Protein AF-A0A0U2X6D6-F1 (afdb_monomer)

Radius of gyration: 80.18 Å; Cα contacts (8 Å, |Δi|>4): 20; chains: 1; bounding box: 149×61×201 Å

Mean predicted aligned error: 19.74 Å

Foldseek 3Di:
DYDDDDDDDDDDDDDDDDDDDDDDDDDDDDDPQCALVNLVPDDDDDDDPDDDDDPVVVVVVSVVVSVVRNVVVVVVVVVVPPDVVVVVVVVVVVVVVVVVVVVVVVVVVVVVVVVVVVVVVVVVVVVVVVVVVVVVVVVVVVVVVVVVVVVVVVVVVVVVVVVVVVVVVVVVVVVVVVVVVVVVVVVVVVVVVVVVVVVVVVVVVVVVVVVVVVVVVVPDDDDDDDDDDDDDDDDDDDDDDDPDDDDDDD

Secondary structure (DSSP, 8-state):
-------------------S------S-S------HHHHHT--PPPPSSSPPPPHHHHHHHHHHHHHHHHHHHHHHHHHHTS-HHHHHHHHHHHHHHHHHHHHHHHHHHHHHHHHHHHHHHHHHHHHHHHHHHHHHHHHHHHHHHHHHHHHHHHHHHHHHHHHHHHHHHHHHHHHHHHHHHHHHHHHHHHHHHHHHHHHHHHHHHHHHHHHHHHHHHHSPPPP--S------------PPPP--------

pLDDT: mean 80.19, std 20.89, range [33.69, 98.75]

Sequence (250 aa):
MGDACCDEEPDPLTASADPTDRHPSGPGTDRPLLTPDDVHHKRFPTVRLREGYEFAGVDTFMHQVEYTVDRLYKEINVLRSRPPAQVAAAARQTTDDAFEASRIIALADRDANDTVAAARTQASQIVNTAHAQADDLVREAQGRAEQIEHEIAQRTLAAEQVVRDKRAEAEAHDRVRINMERQLAELRSLVTEYRNRLQENLDGRWHDIEHKANQYHTSTPTPIDGPHQPAWQPNERTANQPTDNQRWSA

Solvent-accessible surface area (backbone atoms only — not comparable to full-atom values): 15501 Å² total; per-residue (Å²): 132,85,79,81,87,79,89,81,86,83,86,81,88,82,89,82,88,81,94,86,81,88,81,85,81,87,89,90,67,88,69,75,70,77,46,38,67,61,54,71,70,62,81,81,87,84,64,92,90,52,96,67,83,58,66,73,59,52,53,56,50,46,54,55,50,27,55,52,38,45,53,51,51,53,51,52,50,55,61,69,68,53,56,67,68,62,57,52,50,52,54,51,48,54,53,51,53,51,51,52,49,52,52,51,49,56,50,50,54,50,52,54,50,51,51,51,51,51,52,52,51,53,51,50,50,52,52,50,51,50,49,52,52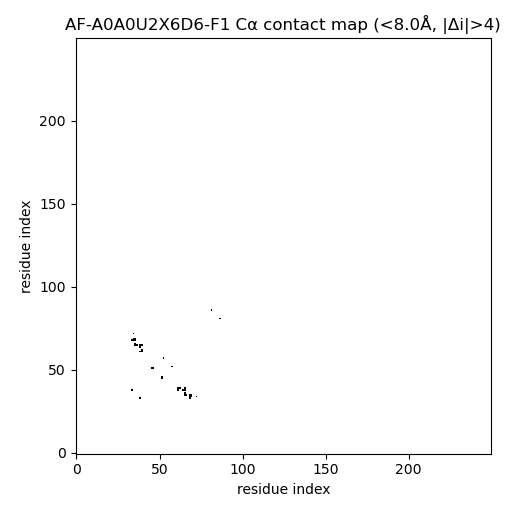,50,54,50,50,51,52,52,52,50,54,50,48,54,48,50,52,50,50,50,52,50,52,50,54,52,50,52,48,53,52,50,52,54,51,53,52,50,54,51,51,49,54,52,50,53,52,52,53,49,51,52,51,50,53,52,48,50,55,51,49,52,50,51,52,50,49,53,50,49,53,50,54,48,50,54,49,52,50,51,50,50,51,56,72,70,47,76,83,76,90,72,89,80,93,79,81,83,82,86,77,85,85,83,84,77,89,80,76,85,81,83,88,83,89,85,86,131

Structure (mmCIF, N/CA/C/O backbone):
data_AF-A0A0U2X6D6-F1
#
_entry.id   AF-A0A0U2X6D6-F1
#
loop_
_atom_site.group_PDB
_atom_site.id
_atom_site.type_symbol
_atom_site.label_atom_id
_atom_site.label_alt_id
_atom_site.label_comp_id
_atom_site.label_asym_id
_atom_site.label_entity_id
_atom_site.label_seq_id
_atom_site.pdbx_PDB_ins_code
_atom_site.Cartn_x
_atom_site.Cartn_y
_atom_site.Cartn_z
_atom_site.occupancy
_atom_site.B_iso_or_equiv
_atom_site.auth_seq_id
_atom_site.auth_comp_id
_atom_site.auth_asym_id
_atom_site.auth_atom_id
_atom_site.pdbx_PDB_model_num
ATOM 1 N N . MET A 1 1 ? -82.308 20.430 64.446 1.00 41.47 1 MET A N 1
ATOM 2 C CA . MET A 1 1 ? -82.016 21.165 65.693 1.00 41.47 1 MET A CA 1
ATOM 3 C C . MET A 1 1 ? -82.720 20.400 66.790 1.00 41.47 1 MET A C 1
ATOM 5 O O . MET A 1 1 ? -83.904 20.162 66.621 1.00 41.47 1 MET A O 1
ATOM 9 N N . GLY A 1 2 ? -81.978 19.719 67.659 1.00 46.28 2 GLY A N 1
ATOM 10 C CA . GLY A 1 2 ? -81.698 20.244 69.000 1.00 46.28 2 GLY A CA 1
ATOM 11 C C . GLY A 1 2 ? -82.892 19.871 69.893 1.00 46.28 2 GLY A C 1
ATOM 12 O O . GLY A 1 2 ? -84.026 20.074 69.500 1.00 46.28 2 GLY A O 1
ATOM 13 N N . ASP A 1 3 ? -82.744 19.305 71.070 1.00 42.31 3 ASP A N 1
ATOM 14 C CA . ASP A 1 3 ? -81.645 19.492 71.989 1.00 42.31 3 ASP A CA 1
ATOM 15 C C . ASP A 1 3 ? -81.915 18.632 73.231 1.00 42.31 3 ASP A C 1
ATOM 17 O O . ASP A 1 3 ? -83.038 18.172 73.441 1.00 42.31 3 ASP A O 1
ATOM 21 N N . ALA A 1 4 ? -80.886 18.561 74.064 1.00 47.38 4 ALA A N 1
ATOM 22 C CA . ALA A 1 4 ? -80.969 18.459 75.514 1.00 47.38 4 ALA A CA 1
ATOM 23 C C . ALA A 1 4 ? -81.399 17.123 76.148 1.00 47.38 4 ALA A C 1
ATOM 25 O O . ALA A 1 4 ? -82.568 16.780 76.313 1.00 47.38 4 ALA A O 1
ATOM 26 N N . CYS A 1 5 ? -80.355 16.446 76.624 1.00 45.56 5 CYS A N 1
ATOM 27 C CA . CYS A 1 5 ? -80.300 15.668 77.855 1.00 45.56 5 CYS A CA 1
ATOM 28 C C . CYS A 1 5 ? -80.979 16.375 79.042 1.00 45.56 5 CYS A C 1
ATOM 30 O O . CYS A 1 5 ? -80.869 17.596 79.147 1.00 45.56 5 CYS A O 1
ATOM 32 N N . CYS A 1 6 ? -81.564 15.601 79.962 1.00 47.41 6 CYS A N 1
ATOM 33 C CA . CYS A 1 6 ? -81.096 15.456 81.351 1.00 47.41 6 CYS A CA 1
ATOM 34 C C . CYS A 1 6 ? -82.123 14.711 82.229 1.00 47.41 6 CYS A C 1
ATOM 36 O O . CYS A 1 6 ? -83.318 14.970 82.130 1.00 47.41 6 CYS A O 1
ATOM 38 N N . ASP A 1 7 ? -81.581 13.840 83.088 1.00 41.94 7 ASP A N 1
ATOM 39 C CA . ASP A 1 7 ? -81.972 13.612 84.488 1.00 41.94 7 ASP A CA 1
ATOM 40 C C . ASP A 1 7 ? -83.323 12.934 84.814 1.00 41.94 7 ASP A C 1
ATOM 42 O O . ASP A 1 7 ? -84.402 13.463 84.575 1.00 41.94 7 ASP A O 1
ATOM 46 N N . GLU A 1 8 ? -83.298 11.738 85.416 1.00 40.19 8 GLU A N 1
ATOM 47 C CA . GLU A 1 8 ? -83.068 11.556 86.866 1.00 40.19 8 GLU A CA 1
ATOM 48 C C . GLU A 1 8 ? -83.443 10.109 87.290 1.00 40.19 8 GLU A C 1
ATOM 50 O O . GLU A 1 8 ? -84.475 9.558 86.901 1.00 40.19 8 GLU A O 1
ATOM 55 N N . GLU A 1 9 ? -82.564 9.502 88.087 1.00 50.88 9 GLU A N 1
ATOM 56 C CA . GLU A 1 9 ? -82.673 8.240 88.845 1.00 50.88 9 GLU A CA 1
ATOM 57 C C . GLU A 1 9 ? -83.961 8.139 89.709 1.00 50.88 9 GLU A C 1
ATOM 59 O O . GLU A 1 9 ? -84.524 9.178 90.067 1.00 50.88 9 GLU A O 1
ATOM 64 N N . PRO A 1 10 ? -84.435 6.932 90.116 1.00 48.59 10 PRO A N 1
ATOM 65 C CA . PRO A 1 10 ? -83.708 6.173 91.147 1.00 48.59 10 PRO A CA 1
ATOM 66 C C . PRO A 1 10 ? -83.791 4.626 91.093 1.00 48.59 10 PRO A C 1
ATOM 68 O O . PRO A 1 10 ? -84.800 4.019 90.731 1.00 48.59 10 PRO A O 1
ATOM 71 N N . ASP A 1 11 ? -82.710 4.003 91.565 1.00 42.97 11 ASP A N 1
ATOM 72 C CA . ASP A 1 11 ? -82.632 2.653 92.157 1.00 42.97 11 ASP A CA 1
ATOM 73 C C . ASP A 1 11 ? -83.331 2.607 93.552 1.00 42.97 11 ASP A C 1
ATOM 75 O O . ASP A 1 11 ? -83.701 3.670 94.057 1.00 42.97 11 ASP A O 1
ATOM 79 N N . PRO A 1 12 ? -83.448 1.474 94.299 1.00 58.22 12 PRO A N 1
ATOM 80 C CA . PRO A 1 12 ? -83.101 0.077 93.999 1.00 58.22 12 PRO A CA 1
ATOM 81 C C . PRO A 1 12 ? -84.163 -0.977 94.444 1.00 58.22 12 PRO A C 1
ATOM 83 O O . PRO A 1 12 ? -85.044 -0.739 95.263 1.00 58.22 12 PRO A O 1
ATOM 86 N N . LEU A 1 13 ? -83.963 -2.211 93.965 1.00 46.84 13 LEU A N 1
ATOM 87 C CA . LEU A 1 13 ? -84.121 -3.501 94.671 1.00 46.84 13 LEU A CA 1
ATOM 88 C C . LEU A 1 13 ? -85.384 -3.766 95.525 1.00 46.84 13 LEU A C 1
ATOM 90 O O . LEU A 1 13 ? -85.496 -3.328 96.663 1.00 46.84 13 LEU A O 1
ATOM 94 N N . THR A 1 14 ? -86.169 -4.765 95.113 1.00 40.19 14 THR A N 1
ATOM 95 C CA . THR A 1 14 ? -86.440 -5.923 95.989 1.00 40.19 14 THR A CA 1
ATOM 96 C C . THR A 1 14 ? -86.539 -7.203 95.168 1.00 40.19 14 THR A C 1
ATOM 98 O O . THR A 1 14 ? -87.276 -7.312 94.193 1.00 40.19 14 THR A O 1
ATOM 101 N N . ALA A 1 15 ? -85.725 -8.165 95.585 1.00 47.06 15 ALA A N 1
ATOM 102 C CA . ALA A 1 15 ? -85.661 -9.515 95.077 1.00 47.06 15 ALA A CA 1
ATOM 103 C C . ALA A 1 15 ? -86.926 -10.308 95.429 1.00 47.06 15 ALA A C 1
ATOM 105 O O . ALA A 1 15 ? -87.409 -10.254 96.558 1.00 47.06 15 ALA A O 1
ATOM 106 N N . SER A 1 16 ? -87.370 -11.149 94.501 1.00 36.28 16 SER A N 1
ATOM 107 C CA . SER A 1 16 ? -87.933 -12.446 94.856 1.00 36.28 16 SER A CA 1
ATOM 108 C C . SER A 1 16 ? -87.502 -13.456 93.801 1.00 36.28 16 SER A C 1
ATOM 110 O O . SER A 1 16 ? -87.719 -13.264 92.607 1.00 36.28 16 SER A O 1
ATOM 112 N N . ALA A 1 17 ? -86.778 -14.468 94.265 1.00 43.34 17 ALA A N 1
ATOM 113 C CA . ALA A 1 17 ? -86.259 -15.570 93.483 1.00 43.34 17 ALA A CA 1
ATOM 114 C C . ALA A 1 17 ? -87.294 -16.698 93.440 1.00 43.34 17 ALA A C 1
ATOM 116 O O . ALA A 1 17 ? -87.828 -17.066 94.483 1.00 43.34 17 ALA A O 1
ATOM 117 N N . ASP A 1 18 ? -87.486 -17.290 92.261 1.00 33.69 18 ASP A N 1
ATOM 118 C CA . ASP A 1 18 ? -87.997 -18.655 92.107 1.00 33.69 18 ASP A CA 1
ATOM 119 C C . ASP A 1 18 ? -87.083 -19.404 91.106 1.00 33.69 18 ASP A C 1
ATOM 121 O O . ASP A 1 18 ? -86.676 -18.802 90.103 1.00 33.69 18 ASP A O 1
ATOM 125 N N . PRO A 1 19 ? -86.644 -20.653 91.374 1.00 54.22 19 PRO A N 1
ATOM 126 C CA . PRO A 1 19 ? -85.425 -21.204 90.799 1.00 54.22 19 PRO A CA 1
ATOM 127 C C . PRO A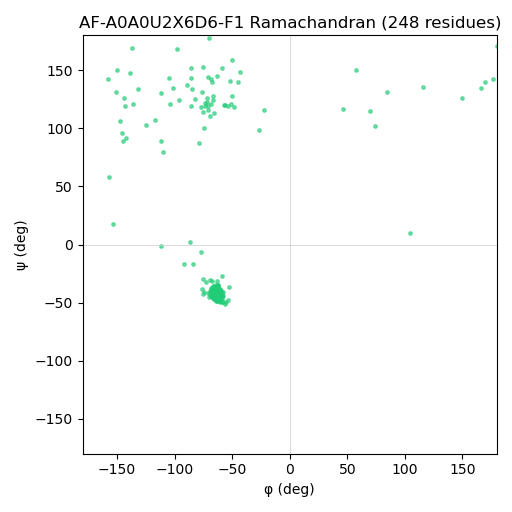 1 19 ? -85.711 -22.344 89.816 1.00 54.22 19 PRO A C 1
ATOM 129 O O . PRO A 1 19 ? -85.685 -23.501 90.214 1.00 54.22 19 PRO A O 1
ATOM 132 N N . THR A 1 20 ? -85.910 -22.063 88.522 1.00 51.09 20 THR A N 1
ATOM 133 C CA . THR A 1 20 ? -85.737 -23.130 87.505 1.00 51.09 20 THR A CA 1
ATOM 134 C C . THR A 1 20 ? -85.364 -22.697 86.082 1.00 51.09 20 THR A C 1
ATOM 136 O O . THR A 1 20 ? -85.457 -23.513 85.176 1.00 51.09 20 THR A O 1
ATOM 139 N N . ASP A 1 21 ? -84.863 -21.480 85.857 1.00 37.41 21 ASP A N 1
ATOM 140 C CA . ASP A 1 21 ? -84.346 -21.091 84.535 1.00 37.41 21 ASP A CA 1
ATOM 141 C C . ASP A 1 21 ? -83.176 -20.097 84.659 1.00 37.41 21 ASP A C 1
ATOM 143 O O . ASP A 1 21 ? -83.347 -18.920 84.969 1.00 37.41 21 ASP A O 1
ATOM 147 N N . ARG A 1 22 ? -81.949 -20.567 84.408 1.00 41.12 22 ARG A N 1
ATOM 148 C CA . ARG A 1 22 ? -80.814 -19.727 83.979 1.00 41.12 22 ARG A CA 1
ATOM 149 C C . ARG A 1 22 ? -80.463 -20.242 82.585 1.00 41.12 22 ARG A C 1
ATOM 151 O O . ARG A 1 22 ? -79.997 -21.365 82.460 1.00 41.12 22 ARG A O 1
ATOM 158 N N . HIS A 1 23 ? -80.760 -19.535 81.501 1.00 40.19 23 HIS A N 1
ATOM 159 C CA . HIS A 1 23 ? -80.297 -18.180 81.216 1.00 40.19 23 HIS A CA 1
ATOM 160 C C . HIS A 1 23 ? -81.286 -17.382 80.339 1.00 40.19 23 HIS A C 1
ATOM 162 O O . HIS A 1 23 ? -81.608 -17.835 79.241 1.00 40.19 23 HIS A O 1
ATOM 168 N N . PRO A 1 24 ? -81.636 -16.137 80.709 1.00 46.78 24 PRO A N 1
ATOM 169 C CA . PRO A 1 24 ? -81.764 -15.033 79.758 1.00 46.78 24 PRO A CA 1
ATOM 170 C C . PRO A 1 24 ? -80.367 -14.390 79.571 1.00 46.78 24 PRO A C 1
ATOM 172 O O . PRO A 1 24 ? -79.532 -14.438 80.475 1.00 46.78 24 PRO A O 1
ATOM 175 N N . SER A 1 25 ? -79.994 -13.775 78.446 1.00 37.41 25 SER A N 1
ATOM 176 C CA . SER A 1 25 ? -80.368 -12.386 78.123 1.00 37.41 25 SER A CA 1
ATOM 177 C C . SER A 1 25 ? -79.721 -11.927 76.797 1.00 37.41 25 SER A C 1
ATOM 179 O O . SER A 1 25 ? -78.566 -12.257 76.559 1.00 37.41 25 SER A O 1
ATOM 181 N N . GLY A 1 26 ? -80.464 -11.132 76.009 1.00 38.28 26 GLY A N 1
ATOM 182 C CA . GLY A 1 26 ? -80.097 -9.824 75.412 1.00 38.28 26 GLY A CA 1
ATOM 183 C C . GLY A 1 26 ? -78.869 -9.624 74.484 1.00 38.28 26 GLY A C 1
ATOM 184 O O . GLY A 1 26 ? -77.853 -10.291 74.631 1.00 38.28 26 GLY A O 1
ATOM 185 N N . PRO A 1 27 ? -78.925 -8.660 73.534 1.00 45.72 27 PRO A N 1
ATOM 186 C CA . PRO A 1 27 ? -77.867 -8.405 72.552 1.00 45.72 27 PRO A CA 1
ATOM 187 C C . PRO A 1 27 ? -76.771 -7.455 73.080 1.00 45.72 27 PRO A C 1
ATOM 189 O O . PRO A 1 27 ? -77.076 -6.458 73.726 1.00 45.72 27 PRO A O 1
ATOM 192 N N . GLY A 1 28 ? -75.506 -7.698 72.707 1.00 48.12 28 GLY A N 1
ATOM 193 C CA . GLY A 1 28 ? -74.506 -6.625 72.555 1.00 48.12 28 GLY A CA 1
ATOM 194 C C . GLY A 1 28 ? -73.415 -6.428 73.617 1.00 48.12 28 GLY A C 1
ATOM 195 O O . GLY A 1 28 ? -72.695 -5.441 73.519 1.00 48.12 28 GLY A O 1
ATOM 196 N N . THR A 1 29 ? -73.221 -7.324 74.582 1.00 42.81 29 THR A N 1
ATOM 197 C CA . THR A 1 29 ? -72.066 -7.286 75.504 1.00 42.81 29 THR A CA 1
ATOM 198 C C . THR A 1 29 ? -71.046 -8.352 75.138 1.00 42.81 29 THR A C 1
ATOM 200 O O . THR A 1 29 ? -71.441 -9.430 74.692 1.00 42.81 29 THR A O 1
ATOM 203 N N . ASP A 1 30 ? -69.755 -8.025 75.296 1.00 48.81 30 ASP A N 1
ATOM 204 C CA . ASP A 1 30 ? -68.598 -8.922 75.186 1.00 48.81 30 ASP A CA 1
ATOM 205 C C . ASP A 1 30 ? -68.997 -10.353 75.518 1.00 48.81 30 ASP A C 1
ATOM 207 O O . ASP A 1 30 ? -69.136 -10.720 76.688 1.00 48.81 30 ASP A O 1
ATOM 211 N N . ARG A 1 31 ? -69.245 -11.156 74.476 1.00 52.19 31 ARG A N 1
ATOM 212 C CA . ARG A 1 31 ? -69.493 -12.576 74.671 1.00 52.19 31 ARG A CA 1
ATOM 213 C C . ARG A 1 31 ? -68.256 -13.076 75.399 1.00 52.19 31 ARG A C 1
ATOM 215 O O . ARG A 1 31 ? -67.171 -12.947 74.823 1.00 52.19 31 ARG A O 1
ATOM 222 N N . PRO A 1 32 ? -68.386 -13.630 76.619 1.00 60.97 32 PRO A N 1
ATOM 223 C CA . PRO A 1 32 ? -67.314 -14.428 77.171 1.00 60.97 32 PRO A CA 1
ATOM 224 C C . PRO A 1 32 ? -66.954 -15.392 76.050 1.00 60.97 32 PRO A C 1
ATOM 226 O O . PRO A 1 32 ? -67.832 -16.086 75.523 1.00 60.97 32 PRO A O 1
ATOM 229 N N . LEU A 1 33 ? -65.707 -15.306 75.575 1.00 64.56 33 LEU A N 1
ATOM 230 C CA . LEU A 1 33 ? -65.166 -16.281 74.641 1.00 64.56 33 LEU A CA 1
ATOM 231 C C . LEU A 1 33 ? -65.578 -17.659 75.206 1.00 64.56 33 LEU A C 1
ATOM 233 O O . LEU A 1 33 ? -65.672 -17.826 76.425 1.00 64.56 33 LEU A O 1
ATOM 237 N N . LEU A 1 34 ? -65.984 -18.594 74.350 1.00 74.50 34 LEU A N 1
ATOM 238 C CA . LEU A 1 34 ? -66.384 -19.919 74.828 1.00 74.50 34 LEU A CA 1
ATOM 239 C C . LEU A 1 34 ? -65.242 -20.464 75.678 1.00 74.50 34 LEU A C 1
ATOM 241 O O . LEU A 1 34 ? -64.142 -20.589 75.151 1.00 74.50 34 LEU A O 1
ATOM 245 N N . THR A 1 35 ? -65.454 -20.746 76.961 1.00 78.69 35 THR A N 1
ATOM 246 C CA . THR A 1 35 ? -64.409 -21.424 77.726 1.00 78.69 35 THR A CA 1
ATOM 247 C C . THR A 1 35 ? -64.384 -22.898 77.317 1.00 78.69 35 THR A C 1
ATOM 249 O O . THR A 1 35 ? -65.407 -23.428 76.873 1.00 78.69 35 THR A O 1
ATOM 252 N N . PRO A 1 36 ? -63.239 -23.592 77.431 1.00 82.06 36 PRO A N 1
ATOM 253 C CA . PRO A 1 36 ? -63.188 -25.033 77.170 1.00 82.06 36 PRO A CA 1
ATOM 254 C C . PRO A 1 36 ? -64.243 -25.804 77.981 1.00 82.06 36 PRO A C 1
ATOM 256 O O . PRO A 1 36 ? -64.900 -26.703 77.461 1.00 82.06 36 PRO A O 1
ATOM 259 N N . ASP A 1 37 ? -64.488 -25.358 79.217 1.00 79.56 37 ASP A N 1
ATOM 260 C CA . ASP A 1 37 ? -65.485 -25.925 80.126 1.00 79.56 37 ASP A CA 1
ATOM 261 C C . ASP A 1 37 ? -66.934 -25.733 79.629 1.00 79.56 37 ASP A C 1
ATOM 263 O O . ASP A 1 37 ? -67.762 -26.639 79.749 1.00 79.56 37 ASP A O 1
ATOM 267 N N . ASP A 1 38 ? -67.234 -24.602 78.975 1.00 82.12 38 ASP A N 1
ATOM 268 C CA . ASP A 1 38 ? -68.549 -24.337 78.368 1.00 82.12 38 ASP A CA 1
ATOM 269 C C . ASP A 1 38 ? -68.845 -25.257 77.173 1.00 82.12 38 ASP A C 1
ATOM 271 O O . ASP A 1 38 ? -70.008 -25.571 76.897 1.00 82.12 38 ASP A O 1
ATOM 275 N N . VAL A 1 39 ? -67.804 -25.668 76.440 1.00 81.88 39 VAL A N 1
ATOM 276 C CA . VAL A 1 39 ? -67.917 -26.612 75.316 1.00 81.88 39 VAL A CA 1
ATOM 277 C C . VAL A 1 39 ? -68.120 -28.030 75.847 1.00 81.88 39 VAL A C 1
ATOM 279 O O . VAL A 1 39 ? -69.000 -28.736 75.358 1.00 81.88 39 VAL A O 1
ATOM 282 N N . HIS A 1 40 ? -67.383 -28.408 76.894 1.00 77.94 40 HIS A N 1
ATOM 283 C CA . HIS A 1 40 ? -67.460 -29.727 77.522 1.00 77.94 40 HIS A CA 1
ATOM 284 C C . HIS A 1 40 ? -68.838 -30.016 78.153 1.00 77.94 40 HIS A C 1
ATOM 286 O O . HIS A 1 40 ? -69.374 -31.117 78.034 1.00 77.94 40 HIS A O 1
ATOM 292 N N . HIS A 1 41 ? -69.470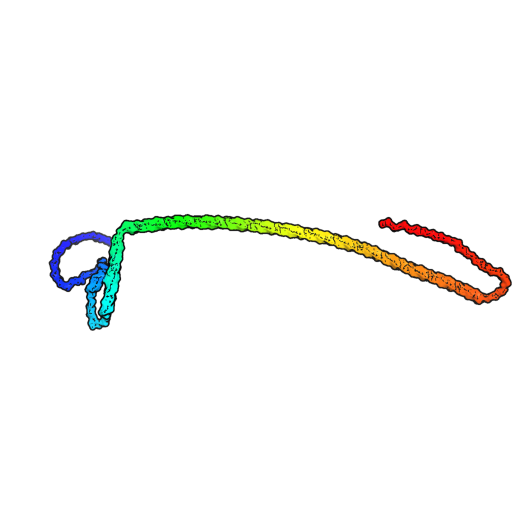 -29.025 78.790 1.00 82.31 41 HIS A N 1
ATOM 293 C CA . HIS A 1 41 ? -70.774 -29.203 79.446 1.00 82.31 41 HIS A CA 1
ATOM 294 C C . HIS A 1 41 ? -71.988 -29.006 78.522 1.00 82.31 41 HIS A C 1
ATOM 296 O O . HIS A 1 41 ? -73.140 -29.090 78.970 1.00 82.31 41 HIS A O 1
ATOM 302 N N . LYS A 1 42 ? -71.776 -28.747 77.227 1.00 81.69 42 LYS A N 1
ATOM 303 C CA . LYS A 1 42 ? -72.864 -28.432 76.299 1.00 81.69 42 LYS A CA 1
ATOM 304 C C . LYS A 1 42 ? -73.685 -29.674 75.944 1.00 81.69 42 LYS A C 1
ATOM 306 O O . LYS A 1 42 ? -73.177 -30.633 75.377 1.00 81.69 42 LYS A O 1
ATOM 311 N N . ARG A 1 43 ? -74.996 -29.631 76.209 1.00 77.81 43 ARG A N 1
ATOM 312 C CA . ARG A 1 43 ? -75.954 -30.682 75.819 1.00 77.81 43 ARG A CA 1
ATOM 313 C C . ARG A 1 43 ? -76.911 -30.182 74.745 1.00 77.81 43 ARG A C 1
ATOM 315 O O . ARG A 1 43 ? -77.521 -29.125 74.907 1.00 77.81 43 ARG A O 1
ATOM 322 N N . PHE A 1 44 ? -77.072 -30.956 73.675 1.00 80.88 44 PHE A N 1
ATOM 323 C CA . PHE A 1 44 ? -77.999 -30.638 72.589 1.00 80.88 44 PHE A CA 1
ATOM 324 C C . PHE A 1 44 ? -79.300 -31.455 72.712 1.00 80.88 44 PHE A C 1
ATOM 326 O O . PHE A 1 44 ? -79.241 -32.658 72.970 1.00 80.88 44 PHE A O 1
ATOM 333 N N . PRO A 1 45 ? -80.483 -30.837 72.539 1.00 76.31 45 PRO A N 1
ATOM 334 C CA . PRO A 1 45 ? -81.758 -31.551 72.554 1.00 76.31 45 PRO A CA 1
ATOM 335 C C . PRO A 1 45 ? -81.931 -32.418 71.295 1.00 76.31 45 PRO A C 1
ATOM 337 O O . PRO A 1 45 ? -81.541 -32.018 70.198 1.00 76.31 45 PRO A O 1
ATOM 340 N N . THR A 1 46 ? -82.548 -33.596 71.432 1.00 74.81 46 THR A N 1
ATOM 341 C CA . THR A 1 46 ? -82.775 -34.520 70.308 1.00 74.81 46 THR A CA 1
ATOM 342 C C . THR A 1 46 ? -84.053 -34.163 69.542 1.00 74.81 46 THR A C 1
ATOM 344 O O . THR A 1 46 ? -85.103 -33.901 70.131 1.00 74.81 46 THR A O 1
ATOM 347 N N . VAL A 1 47 ? -83.988 -34.135 68.207 1.00 73.19 47 VAL A N 1
ATOM 348 C CA . VAL A 1 47 ? -85.135 -33.775 67.355 1.00 73.19 47 VAL A CA 1
ATOM 349 C C . VAL A 1 47 ? -85.837 -35.050 66.883 1.00 73.19 47 VAL A C 1
ATOM 351 O O . VAL A 1 47 ? -85.208 -35.925 66.303 1.00 73.19 47 VAL A O 1
ATOM 354 N N . ARG A 1 48 ? -87.149 -35.171 67.139 1.00 63.44 48 ARG A N 1
ATOM 355 C CA . ARG A 1 48 ? -87.935 -36.390 66.833 1.00 63.44 48 ARG A CA 1
ATOM 356 C C . ARG A 1 48 ? -88.606 -36.382 65.451 1.00 63.44 48 ARG A C 1
ATOM 358 O O . ARG A 1 48 ? -89.041 -37.432 64.999 1.00 63.44 48 ARG A O 1
ATOM 365 N N . LEU A 1 49 ? -88.722 -35.214 64.806 1.00 55.44 49 LEU A N 1
ATOM 366 C CA . LEU A 1 49 ? -89.452 -35.026 63.535 1.00 55.44 49 LEU A CA 1
ATOM 367 C C . LEU A 1 49 ? -88.565 -34.687 62.322 1.00 55.44 49 LEU A C 1
ATOM 369 O O . LEU A 1 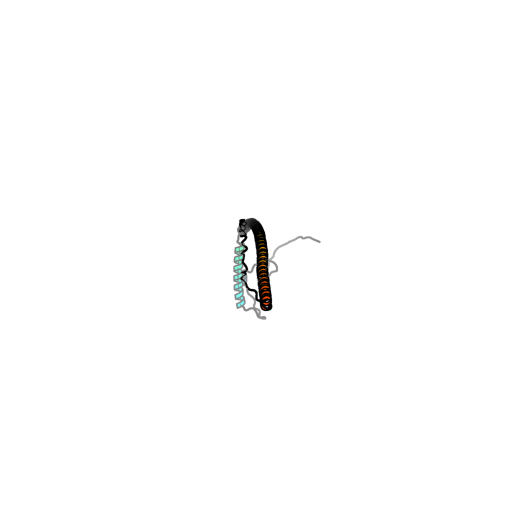49 ? -89.086 -34.512 61.223 1.00 55.44 49 LEU A O 1
ATOM 373 N N . ARG A 1 50 ? -87.245 -34.560 62.493 1.00 59.44 50 ARG A N 1
ATOM 374 C CA . ARG A 1 50 ? -86.291 -34.280 61.407 1.00 59.44 50 ARG A CA 1
ATOM 375 C C . ARG A 1 50 ? -85.042 -35.131 61.597 1.00 59.44 50 ARG A C 1
ATOM 377 O O . ARG A 1 50 ? -84.672 -35.391 62.739 1.00 59.44 50 ARG A O 1
ATOM 384 N N . GLU A 1 51 ? -84.408 -35.534 60.496 1.00 64.88 51 GLU A N 1
ATOM 385 C CA . GLU A 1 51 ? -83.084 -36.161 60.535 1.00 64.88 51 GLU A CA 1
ATOM 386 C C . GLU A 1 51 ? -82.109 -35.209 61.244 1.00 64.88 51 GLU A C 1
ATOM 388 O O . GLU A 1 51 ? -81.967 -34.045 60.864 1.00 64.88 51 GLU A O 1
ATOM 393 N N . GLY A 1 52 ? -81.537 -35.683 62.350 1.00 72.88 52 GLY A N 1
ATOM 394 C CA . GLY A 1 52 ? -80.577 -34.947 63.165 1.00 72.88 52 GLY A CA 1
ATOM 395 C C . GLY A 1 52 ? -79.140 -35.331 62.831 1.00 72.88 52 GLY A C 1
ATOM 396 O O . GLY A 1 52 ? -78.891 -36.326 62.153 1.00 72.88 52 GLY A O 1
ATOM 397 N N . TYR A 1 53 ? -78.191 -34.548 63.343 1.00 80.50 53 TYR A N 1
ATOM 398 C CA . TYR A 1 53 ? -76.776 -34.910 63.304 1.00 80.50 53 TYR A CA 1
ATOM 399 C C . TYR A 1 53 ? -76.519 -36.186 64.115 1.00 80.50 53 TYR A C 1
ATOM 401 O O . TYR A 1 53 ? -77.148 -36.417 65.149 1.00 80.50 53 TYR A O 1
ATOM 409 N N . GLU A 1 54 ? -75.579 -37.006 63.653 1.00 81.75 54 GLU A N 1
ATOM 410 C CA . GLU A 1 54 ? -75.174 -38.221 64.354 1.00 81.75 54 GLU A CA 1
ATOM 411 C C . GLU A 1 54 ? -74.477 -37.872 65.677 1.00 81.75 54 GLU A C 1
ATOM 413 O O . GLU A 1 54 ? -73.474 -37.157 65.685 1.00 81.75 54 GLU A O 1
ATOM 418 N N . PHE A 1 55 ? -74.981 -38.406 66.792 1.00 76.81 55 PHE A N 1
ATOM 419 C CA . PHE A 1 55 ? -74.468 -38.119 68.137 1.00 76.81 55 PHE A CA 1
ATOM 420 C C . PHE A 1 55 ? -72.958 -38.353 68.267 1.00 76.81 55 PHE A C 1
ATOM 422 O O . PHE A 1 55 ? -72.236 -37.465 68.709 1.00 76.81 55 PHE A O 1
ATOM 429 N N . ALA A 1 56 ? -72.466 -39.501 67.791 1.00 80.31 56 ALA A N 1
ATOM 430 C CA . ALA A 1 56 ? -71.046 -39.846 67.868 1.00 80.31 56 ALA A CA 1
ATOM 431 C C . ALA A 1 56 ? -70.150 -38.887 67.057 1.00 80.31 56 ALA A C 1
ATOM 433 O O . ALA A 1 56 ? -69.031 -38.563 67.469 1.00 80.31 56 ALA A O 1
ATOM 434 N N . GLY A 1 57 ? -70.650 -38.396 65.918 1.00 84.12 57 GLY A N 1
ATOM 435 C CA . GLY A 1 57 ? -69.951 -37.412 65.093 1.00 84.12 57 GLY A CA 1
ATOM 436 C C . GLY A 1 57 ? -69.901 -36.032 65.751 1.00 84.12 57 GLY A C 1
ATOM 437 O O . GLY A 1 57 ? -68.852 -35.387 65.753 1.00 84.12 57 GLY A O 1
ATOM 438 N N . VAL A 1 58 ? -71.011 -35.601 66.362 1.00 86.12 58 VAL A N 1
ATOM 439 C CA . VAL A 1 58 ? -71.082 -34.332 67.104 1.00 86.12 58 VAL A CA 1
ATOM 440 C C . VAL A 1 58 ? -70.147 -34.354 68.312 1.00 86.12 58 VAL A C 1
ATOM 442 O O . VAL A 1 58 ? -69.400 -33.398 68.499 1.00 86.12 58 VAL A O 1
ATOM 445 N N . ASP A 1 59 ? -70.107 -35.448 69.073 1.00 84.19 59 ASP A N 1
ATOM 446 C CA . ASP A 1 59 ? -69.225 -35.575 70.240 1.00 84.19 59 ASP A CA 1
ATOM 447 C C . ASP A 1 59 ? -67.741 -35.544 69.845 1.00 84.19 59 ASP A C 1
ATOM 449 O O . ASP A 1 59 ? -66.929 -34.871 70.482 1.00 84.19 59 ASP A O 1
ATOM 453 N N . THR A 1 60 ? -67.363 -36.212 68.750 1.00 89.38 60 THR A N 1
ATOM 454 C CA . THR A 1 60 ? -65.983 -36.170 68.231 1.00 89.38 60 THR A CA 1
ATOM 455 C C . THR A 1 60 ? -65.585 -34.749 67.820 1.00 89.38 60 THR A C 1
ATOM 457 O O . THR A 1 60 ? -64.481 -34.291 68.121 1.00 89.38 60 THR A O 1
ATOM 460 N N . PHE A 1 61 ? -66.498 -34.025 67.171 1.00 88.69 61 PHE A N 1
ATOM 461 C CA . PHE A 1 61 ? -66.277 -32.636 66.784 1.00 88.69 61 PHE A CA 1
ATOM 462 C C . PHE A 1 61 ? -66.175 -31.701 68.001 1.00 88.69 61 PHE A C 1
ATOM 464 O O . PHE A 1 61 ? -65.305 -30.830 68.026 1.00 88.69 61 PHE A O 1
ATOM 471 N N . MET A 1 62 ? -66.990 -31.898 69.041 1.00 89.06 62 MET A N 1
ATOM 472 C CA . MET A 1 62 ? -66.928 -31.087 70.264 1.00 89.06 62 MET A CA 1
ATOM 473 C C . MET A 1 62 ? -65.588 -31.231 71.001 1.00 89.06 62 MET A C 1
ATOM 475 O O . MET A 1 62 ? -65.040 -30.213 71.421 1.00 89.06 62 MET A O 1
ATOM 479 N N . HIS A 1 63 ? -64.992 -32.429 71.061 1.00 88.62 63 HIS A N 1
ATOM 480 C CA . HIS A 1 63 ? -63.641 -32.608 71.622 1.00 88.62 63 HIS A CA 1
ATOM 481 C C . HIS A 1 63 ? -62.570 -31.814 70.849 1.00 88.62 63 HIS A C 1
ATOM 483 O O . HIS A 1 63 ? -61.651 -31.240 71.437 1.00 88.62 63 HIS A O 1
ATOM 489 N N . GLN A 1 64 ? -62.677 -31.743 69.517 1.00 90.50 64 GLN A N 1
ATOM 490 C CA . GLN A 1 64 ? -61.749 -30.960 68.695 1.00 90.50 64 GLN A CA 1
ATOM 491 C C . GLN A 1 64 ? -61.913 -29.451 68.924 1.00 90.50 64 GLN A C 1
ATOM 493 O O . GLN A 1 64 ? -60.924 -28.707 68.951 1.00 90.50 64 GLN A O 1
ATOM 498 N N . VAL A 1 65 ? -63.156 -28.996 69.099 1.00 91.81 65 VAL A N 1
ATOM 499 C CA . VAL A 1 65 ? -63.460 -27.605 69.446 1.00 91.81 65 VAL A CA 1
ATOM 500 C C . VAL A 1 65 ? -62.888 -27.268 70.824 1.00 91.81 65 VAL A C 1
ATOM 502 O O . VAL A 1 65 ? -62.184 -26.269 70.939 1.00 91.81 65 VAL A O 1
ATOM 505 N N . GLU A 1 66 ? -63.099 -28.117 71.833 1.00 89.56 66 GLU A N 1
ATOM 506 C CA . GLU A 1 66 ? -62.557 -27.946 73.188 1.00 89.56 66 GLU A CA 1
ATOM 507 C C . GLU A 1 66 ? -61.029 -27.794 73.177 1.00 89.56 66 GLU A C 1
ATOM 509 O O . GLU A 1 66 ? -60.496 -26.820 73.712 1.00 89.56 66 GLU A O 1
ATOM 514 N N . TYR A 1 67 ? -60.324 -28.694 72.484 1.00 92.12 67 TYR A N 1
ATOM 515 C CA . TYR A 1 67 ? -58.866 -28.638 72.357 1.00 92.12 67 TYR A CA 1
ATOM 516 C C . TYR A 1 67 ? -58.380 -27.330 71.715 1.00 92.12 67 TYR A C 1
ATOM 518 O O . TYR A 1 67 ? -57.404 -26.717 72.157 1.00 92.12 67 TYR A O 1
ATOM 526 N N . THR A 1 68 ? -59.062 -26.886 70.659 1.00 89.88 68 THR A N 1
ATOM 527 C CA . THR A 1 68 ? -58.686 -25.668 69.931 1.00 89.88 68 THR A CA 1
ATOM 528 C C . THR A 1 68 ? -58.918 -24.426 70.786 1.00 89.88 68 THR A C 1
ATOM 530 O O . THR A 1 68 ? -58.079 -23.525 70.815 1.00 89.88 68 THR A O 1
ATOM 533 N N . VAL A 1 69 ? -60.033 -24.391 71.514 1.00 88.94 69 VAL A N 1
ATOM 534 C CA . VAL A 1 69 ? -60.378 -23.296 72.418 1.00 88.94 69 VAL A CA 1
ATOM 535 C C . VAL A 1 69 ? -59.385 -23.224 73.582 1.00 88.94 69 VAL A C 1
ATOM 537 O O . VAL A 1 69 ? -58.847 -22.149 73.830 1.00 88.94 69 VAL A O 1
ATOM 540 N N . ASP A 1 70 ? -59.049 -24.338 74.241 1.00 88.44 70 ASP A N 1
ATOM 541 C CA . ASP A 1 70 ? -58.062 -24.358 75.337 1.00 88.44 70 ASP A CA 1
ATOM 542 C C . ASP A 1 70 ? -56.689 -23.840 74.887 1.00 88.44 70 ASP A C 1
ATOM 544 O O . ASP A 1 70 ? -56.078 -22.987 75.541 1.00 88.44 70 ASP A O 1
ATOM 548 N N . ARG A 1 71 ? -56.233 -24.289 73.713 1.00 92.19 71 ARG A N 1
ATOM 549 C CA . ARG A 1 71 ? -54.985 -23.812 73.113 1.00 92.19 71 ARG A CA 1
ATOM 550 C C . ARG A 1 71 ? -55.009 -22.300 72.881 1.00 92.19 71 ARG A C 1
ATOM 552 O O . ARG A 1 71 ? -54.066 -21.616 73.278 1.00 92.19 71 ARG A O 1
ATOM 559 N N . LEU A 1 72 ? -56.073 -21.783 72.265 1.00 87.56 72 LEU A N 1
ATOM 560 C CA . LEU A 1 72 ? -56.213 -20.352 71.984 1.00 87.56 72 LEU A CA 1
ATOM 561 C C . LEU A 1 72 ? -56.266 -19.526 73.271 1.00 87.56 72 LEU A C 1
ATOM 563 O O . LEU A 1 72 ? -55.641 -18.473 73.352 1.00 87.56 72 LEU A O 1
ATOM 567 N N . TYR A 1 73 ? -56.948 -20.013 74.305 1.00 84.50 73 TYR A N 1
ATOM 568 C CA . TYR A 1 73 ? -57.001 -19.350 75.606 1.00 84.50 73 TYR A CA 1
ATOM 569 C C . TYR A 1 73 ? -55.637 -19.249 76.280 1.00 84.50 73 TYR A C 1
ATOM 571 O O . TYR A 1 73 ? -55.274 -18.186 76.791 1.00 84.50 73 TYR A O 1
ATOM 579 N N . LYS A 1 74 ? -54.858 -20.335 76.265 1.00 87.50 74 LYS A N 1
ATOM 580 C CA . LYS A 1 74 ? -53.485 -20.340 76.787 1.00 87.50 74 LYS A CA 1
ATOM 581 C C . LYS A 1 74 ? -52.604 -19.359 76.022 1.00 87.50 74 LYS A C 1
ATOM 583 O O . LYS A 1 74 ? -51.892 -18.578 76.646 1.00 87.50 74 LYS A O 1
ATOM 588 N N . GLU A 1 75 ? -52.697 -19.343 74.697 1.00 86.62 75 GLU A N 1
ATOM 589 C CA . GLU A 1 75 ? -51.936 -18.424 73.848 1.00 86.62 75 GLU A CA 1
ATOM 590 C C . GLU A 1 75 ? -52.316 -16.955 74.096 1.00 86.62 75 GLU A C 1
ATOM 592 O O . GLU A 1 75 ? -51.437 -16.114 74.291 1.00 86.62 75 GLU A O 1
ATOM 597 N N . ILE A 1 76 ? -53.614 -16.651 74.209 1.00 83.06 76 ILE A N 1
ATOM 598 C CA . ILE A 1 76 ? -54.115 -15.314 74.561 1.00 83.06 76 ILE A CA 1
ATOM 599 C C . ILE A 1 76 ? -53.591 -14.877 75.932 1.00 83.06 76 ILE A C 1
ATOM 601 O O . ILE A 1 76 ? -53.152 -13.737 76.083 1.00 83.06 76 ILE A O 1
ATOM 605 N N . ASN A 1 77 ? -53.606 -15.761 76.930 1.00 83.69 77 ASN A N 1
ATOM 606 C CA . ASN A 1 77 ? -53.122 -15.442 78.273 1.00 83.69 77 ASN A CA 1
ATOM 607 C C . ASN A 1 77 ? -51.613 -15.187 78.294 1.00 83.69 77 ASN A C 1
ATOM 609 O O . ASN A 1 77 ? -51.167 -14.217 78.906 1.00 83.69 77 ASN A O 1
ATOM 613 N N . VAL A 1 78 ? -50.837 -16.000 77.574 1.00 84.88 78 VAL A N 1
ATOM 614 C CA . VAL A 1 78 ? -49.391 -15.799 77.421 1.00 84.88 78 VAL A CA 1
ATOM 615 C C . VAL A 1 78 ? -49.108 -14.448 76.758 1.00 84.88 78 VAL A C 1
ATOM 617 O O . VAL A 1 78 ? -48.332 -13.658 77.296 1.00 84.88 78 VAL A O 1
ATOM 620 N N . LEU A 1 79 ? -49.787 -14.125 75.655 1.00 79.12 79 LEU A N 1
ATOM 621 C CA . LEU A 1 79 ? -49.628 -12.846 74.956 1.00 79.12 79 LEU A CA 1
ATOM 622 C C . LEU A 1 79 ? -50.029 -11.646 75.827 1.00 79.12 79 LEU A C 1
ATOM 624 O O . LEU A 1 79 ? -49.325 -10.638 75.832 1.00 79.12 79 LEU A O 1
ATOM 628 N N . ARG A 1 80 ? -51.113 -11.761 76.603 1.00 78.69 80 ARG A N 1
ATOM 629 C CA . ARG A 1 80 ? -51.571 -10.719 77.541 1.00 78.69 80 ARG A CA 1
ATOM 630 C C . ARG A 1 80 ? -50.638 -10.532 78.736 1.00 78.69 80 ARG A C 1
ATOM 632 O O . ARG A 1 80 ? -50.531 -9.424 79.247 1.00 78.69 80 ARG A O 1
ATOM 639 N N . SER A 1 81 ? -49.961 -11.592 79.173 1.00 81.56 81 SER A N 1
ATOM 640 C CA . SER A 1 81 ? -48.999 -11.541 80.280 1.00 81.56 81 SER A CA 1
ATOM 641 C C . SER A 1 81 ? -47.639 -10.944 79.895 1.00 81.56 81 SER A C 1
ATOM 643 O O . SER A 1 81 ? -46.805 -10.700 80.769 1.00 81.56 81 SER A O 1
ATOM 645 N N . ARG A 1 82 ? -47.402 -10.660 78.603 1.00 78.44 82 ARG A N 1
ATOM 646 C CA . ARG A 1 82 ? -46.178 -9.997 78.143 1.00 78.44 82 ARG A CA 1
ATOM 647 C C . ARG A 1 82 ? -46.189 -8.521 78.577 1.00 78.44 82 ARG A C 1
ATOM 649 O O . ARG A 1 82 ? -47.067 -7.771 78.154 1.00 78.44 82 ARG A O 1
ATOM 656 N N . PRO A 1 83 ? -45.218 -8.060 79.384 1.00 77.12 83 PRO A N 1
ATOM 657 C CA . PRO A 1 83 ? -45.240 -6.703 79.918 1.00 77.12 83 PRO A CA 1
ATOM 658 C C . PRO A 1 83 ? -45.038 -5.656 78.806 1.00 77.12 83 PRO A C 1
ATOM 660 O O . PRO A 1 83 ? -44.165 -5.838 77.950 1.00 77.12 83 PRO A O 1
ATOM 663 N N . PRO A 1 84 ? -45.762 -4.517 78.840 1.00 71.38 84 PRO A N 1
ATOM 664 C CA . PRO A 1 84 ? -45.729 -3.487 77.793 1.00 71.38 84 PRO A CA 1
ATOM 665 C C . PRO A 1 84 ? -44.328 -2.899 77.561 1.00 71.38 84 PRO A C 1
ATOM 667 O O . PRO A 1 84 ? -43.996 -2.507 76.445 1.00 71.38 84 PRO A O 1
ATOM 670 N N . ALA A 1 85 ? -43.464 -2.917 78.582 1.00 69.38 85 ALA A N 1
ATOM 671 C CA . ALA A 1 85 ? -42.070 -2.487 78.480 1.00 69.38 85 ALA A CA 1
ATOM 672 C C . ALA A 1 85 ? -41.237 -3.340 77.501 1.00 69.38 85 ALA A C 1
ATOM 674 O O . ALA A 1 85 ? -40.397 -2.798 76.789 1.00 69.38 85 ALA A O 1
ATOM 675 N N . GLN A 1 86 ? -41.488 -4.652 77.408 1.00 69.38 86 GLN A N 1
ATOM 676 C CA . GLN A 1 86 ? -40.788 -5.530 76.457 1.00 69.38 86 GLN A CA 1
ATOM 677 C C . GLN A 1 86 ? -41.291 -5.347 75.022 1.00 69.38 86 GLN A C 1
ATOM 679 O O . GLN A 1 86 ? -40.537 -5.545 74.073 1.00 69.38 86 GLN A O 1
ATOM 684 N N . VAL A 1 87 ? -42.562 -4.975 74.855 1.00 74.06 87 VAL A N 1
ATOM 685 C CA . VAL A 1 87 ? -43.154 -4.693 73.540 1.00 74.06 87 VAL A CA 1
ATOM 686 C C . VAL A 1 87 ? -42.652 -3.342 73.016 1.00 74.06 87 VAL A C 1
ATOM 688 O O . VAL A 1 87 ? -42.265 -3.236 71.857 1.00 74.06 87 VAL A O 1
ATOM 691 N N . ALA A 1 88 ? -42.553 -2.338 73.893 1.00 74.19 88 ALA A N 1
ATOM 692 C CA . ALA A 1 88 ? -41.983 -1.029 73.574 1.00 74.19 88 ALA A CA 1
ATOM 693 C C . ALA A 1 88 ? -40.465 -1.074 73.318 1.00 74.19 88 ALA A C 1
ATOM 695 O O . ALA A 1 88 ? -39.978 -0.380 72.428 1.00 74.19 88 ALA A O 1
ATOM 696 N N . ALA A 1 89 ? -39.712 -1.892 74.062 1.00 74.12 89 ALA A N 1
ATOM 697 C CA . ALA A 1 89 ? -38.280 -2.088 73.824 1.00 74.12 89 ALA A CA 1
ATOM 698 C C . ALA A 1 89 ? -38.012 -2.779 72.478 1.00 74.12 89 ALA A C 1
ATOM 700 O O . ALA A 1 89 ? -37.168 -2.310 71.721 1.00 74.12 89 ALA A O 1
ATOM 701 N N . ALA A 1 90 ? -38.781 -3.823 72.143 1.00 72.69 90 ALA A N 1
ATOM 702 C CA . ALA A 1 90 ? -38.687 -4.484 70.842 1.00 72.69 90 ALA A CA 1
ATOM 703 C C . ALA A 1 90 ? -39.055 -3.534 69.687 1.00 72.69 90 ALA A C 1
ATOM 705 O O . ALA A 1 90 ? -38.364 -3.507 68.676 1.00 72.69 90 ALA A O 1
ATOM 706 N N . ALA A 1 91 ? -40.089 -2.701 69.855 1.00 76.12 91 ALA A N 1
ATOM 707 C CA . ALA A 1 91 ? -40.464 -1.702 68.854 1.00 76.12 91 ALA A CA 1
ATOM 708 C C . ALA A 1 91 ? -39.367 -0.638 68.638 1.00 76.12 91 ALA A C 1
ATOM 710 O O . ALA A 1 91 ? -39.083 -0.277 67.499 1.00 76.12 91 ALA A O 1
ATOM 711 N N . ARG A 1 92 ? -38.705 -0.169 69.706 1.00 78.50 92 ARG A N 1
ATOM 712 C CA . ARG A 1 92 ? -37.576 0.777 69.599 1.00 78.50 92 ARG A CA 1
ATOM 713 C C . ARG A 1 92 ? -36.346 0.163 68.931 1.00 78.50 92 ARG A C 1
ATOM 715 O O . ARG A 1 92 ? -35.730 0.806 68.093 1.00 78.50 92 ARG A O 1
ATOM 722 N N . GLN A 1 93 ? -36.032 -1.093 69.240 1.00 82.88 93 GLN A N 1
ATOM 723 C CA . GLN A 1 93 ? -34.947 -1.810 68.564 1.00 82.88 93 GLN A CA 1
ATOM 724 C C . GLN A 1 93 ? -35.217 -1.935 67.062 1.00 82.88 93 GLN A C 1
ATOM 726 O O . GLN A 1 93 ? -34.352 -1.606 66.264 1.00 82.88 93 GLN A O 1
ATOM 731 N N . THR A 1 94 ? -36.447 -2.275 66.661 1.00 83.19 94 THR A N 1
ATOM 732 C CA . THR A 1 94 ? -36.783 -2.354 65.231 1.00 83.19 94 THR A CA 1
ATOM 733 C C . THR A 1 94 ? -36.670 -1.017 64.498 1.00 83.19 94 THR A C 1
ATOM 735 O O . THR A 1 94 ? -36.344 -1.009 63.314 1.00 83.19 94 THR A O 1
ATOM 738 N N . THR A 1 95 ? -36.922 0.115 65.166 1.00 85.88 95 THR A N 1
ATOM 739 C CA . THR A 1 95 ? -36.761 1.438 64.543 1.00 85.88 95 THR A CA 1
ATOM 740 C C . THR A 1 95 ? -35.298 1.851 64.426 1.00 85.88 95 THR A C 1
ATOM 742 O O . THR A 1 95 ? -34.924 2.422 63.404 1.00 85.88 95 THR A O 1
ATOM 745 N N . ASP A 1 96 ? -34.475 1.532 65.426 1.00 86.00 96 ASP A N 1
ATOM 746 C CA . ASP A 1 96 ? -33.036 1.816 65.402 1.00 86.00 96 ASP A CA 1
ATOM 747 C C . ASP A 1 96 ? -32.326 0.930 64.363 1.00 86.00 96 ASP A C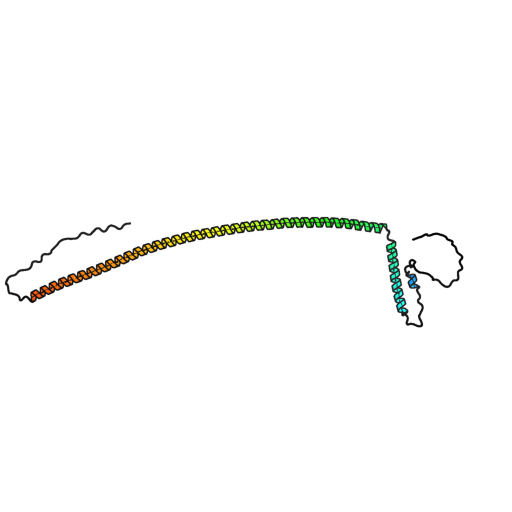 1
ATOM 749 O O . ASP A 1 96 ? -31.556 1.432 63.545 1.00 86.00 96 ASP A O 1
ATOM 753 N N . ASP A 1 97 ? -32.683 -0.356 64.292 1.00 86.44 97 ASP A N 1
ATOM 754 C CA . ASP A 1 97 ? -32.186 -1.286 63.273 1.00 86.44 97 ASP A CA 1
ATOM 755 C C . ASP A 1 97 ? -32.610 -0.857 61.856 1.00 86.44 97 ASP A C 1
ATOM 757 O O . ASP A 1 97 ? -31.819 -0.927 60.915 1.00 86.44 97 ASP A O 1
ATOM 761 N N . ALA A 1 98 ? -33.842 -0.361 61.686 1.00 90.88 98 ALA A N 1
ATOM 762 C CA . ALA A 1 98 ? -34.315 0.169 60.406 1.00 90.88 98 ALA A CA 1
ATOM 763 C C . ALA A 1 98 ? -33.576 1.455 59.993 1.00 90.88 98 ALA A C 1
ATOM 765 O O . ALA A 1 98 ? -33.311 1.666 58.803 1.00 90.88 98 ALA A O 1
ATOM 766 N N . PHE A 1 99 ? -33.221 2.309 60.956 1.00 91.50 99 PHE A N 1
ATOM 767 C CA . PHE A 1 99 ? -32.449 3.523 60.706 1.00 91.50 99 PHE A CA 1
ATOM 768 C C . PHE A 1 99 ? -30.996 3.206 60.324 1.00 91.50 99 PHE A C 1
ATOM 770 O O . PHE A 1 99 ? -30.496 3.735 59.328 1.00 91.50 99 PHE A O 1
ATOM 777 N N . GLU A 1 100 ? -30.340 2.290 61.041 1.00 93.25 100 GLU A N 1
ATOM 778 C CA . GLU A 1 100 ? -28.989 1.822 60.707 1.00 93.25 100 GLU A CA 1
ATOM 779 C C . GLU A 1 100 ? -28.952 1.108 59.348 1.00 93.25 100 GLU A C 1
ATOM 781 O O . GLU A 1 100 ? -28.088 1.402 58.519 1.00 93.25 100 GLU A O 1
ATOM 786 N N . ALA A 1 101 ? -29.938 0.257 59.045 1.00 94.00 101 ALA A N 1
ATOM 787 C CA . ALA A 1 101 ? -30.066 -0.366 57.728 1.00 94.00 101 ALA A CA 1
ATOM 788 C C . ALA A 1 101 ? -30.214 0.682 56.612 1.00 94.00 101 ALA A C 1
ATOM 790 O O . ALA A 1 101 ? -29.538 0.595 55.588 1.00 94.00 101 ALA A O 1
ATOM 791 N N . SER A 1 102 ? -31.034 1.715 56.827 1.00 96.12 102 SER A N 1
ATOM 792 C CA . SER A 1 102 ? -31.210 2.812 55.864 1.00 96.12 102 SER A CA 1
ATOM 793 C C . SER A 1 102 ? -29.912 3.590 55.636 1.00 96.12 102 SER A C 1
ATOM 795 O O . SER A 1 102 ? -29.597 3.969 54.508 1.00 96.12 102 SER A O 1
ATOM 797 N N . ARG A 1 103 ? -29.122 3.801 56.694 1.00 96.06 103 ARG A N 1
ATOM 798 C CA . ARG A 1 103 ? -27.826 4.479 56.609 1.00 96.06 103 ARG A CA 1
ATOM 799 C C . ARG A 1 103 ? -26.792 3.652 55.845 1.00 96.06 103 ARG A C 1
ATOM 801 O O . ARG A 1 103 ? -26.043 4.214 55.048 1.00 96.06 103 ARG A O 1
ATOM 808 N N . ILE A 1 104 ? -26.764 2.339 56.064 1.00 95.75 104 ILE A N 1
ATOM 809 C CA . ILE A 1 104 ? -25.881 1.416 55.340 1.00 95.75 104 ILE A CA 1
ATOM 810 C C . ILE A 1 104 ? -26.269 1.355 53.859 1.00 95.75 104 ILE A C 1
ATOM 812 O O . ILE A 1 104 ? -25.386 1.431 53.009 1.00 95.75 104 ILE A O 1
ATOM 816 N N . ILE A 1 105 ? -27.567 1.301 53.543 1.00 95.56 105 ILE A N 1
ATOM 817 C CA . ILE A 1 105 ? -28.057 1.354 52.157 1.00 95.56 105 ILE A CA 1
ATOM 818 C C . ILE A 1 105 ? -27.641 2.671 51.496 1.00 95.56 105 ILE A C 1
ATOM 820 O O . ILE A 1 105 ? -27.063 2.648 50.418 1.00 95.56 105 ILE A O 1
ATOM 824 N N . ALA A 1 106 ? -27.831 3.812 52.164 1.00 95.81 106 ALA A N 1
ATOM 825 C CA . ALA A 1 106 ? -27.438 5.109 51.616 1.00 95.81 106 ALA A CA 1
ATOM 826 C C . ALA A 1 106 ? -25.920 5.225 51.371 1.00 95.81 106 ALA A C 1
ATOM 828 O O . ALA A 1 106 ? -25.492 5.849 50.399 1.00 95.81 106 ALA A O 1
ATOM 829 N N . LEU A 1 107 ? -25.096 4.629 52.241 1.00 97.25 107 LEU A N 1
ATOM 830 C CA . LEU A 1 107 ? -23.649 4.564 52.040 1.00 97.25 107 LEU A CA 1
ATOM 831 C C . LEU A 1 107 ? -23.286 3.660 50.855 1.00 97.25 107 LEU A C 1
ATOM 833 O O . LEU A 1 107 ? -22.460 4.050 50.034 1.00 97.25 107 LEU A O 1
ATOM 837 N N . ALA A 1 108 ? -23.917 2.489 50.754 1.00 97.31 108 ALA A N 1
ATOM 838 C CA . ALA A 1 108 ? -23.707 1.554 49.655 1.00 97.31 108 ALA A CA 1
ATOM 839 C C . ALA A 1 108 ? -24.149 2.144 48.307 1.00 97.31 108 ALA A C 1
ATOM 841 O O . ALA A 1 108 ? -23.419 2.028 47.328 1.00 97.31 108 ALA A O 1
ATOM 842 N N . ASP A 1 109 ? -25.286 2.841 48.257 1.00 96.69 109 ASP A N 1
ATOM 843 C CA . ASP A 1 109 ? -25.765 3.528 47.055 1.00 96.69 109 ASP A CA 1
ATOM 844 C C . ASP A 1 109 ? -24.795 4.625 46.619 1.00 96.69 109 ASP A C 1
ATOM 846 O O . ASP A 1 109 ? -24.538 4.805 45.427 1.00 96.69 109 ASP A O 1
ATOM 850 N N . ARG A 1 110 ? -24.231 5.372 47.572 1.00 97.31 110 ARG A N 1
ATOM 851 C CA . ARG A 1 110 ? -23.218 6.382 47.265 1.00 97.31 110 ARG A CA 1
ATOM 852 C C . ARG A 1 110 ? -21.955 5.746 46.689 1.00 97.31 110 ARG A C 1
ATOM 854 O O . ARG A 1 110 ? -21.500 6.193 45.643 1.00 97.31 110 ARG A O 1
ATOM 861 N N . ASP A 1 111 ? -21.438 4.699 47.323 1.00 97.62 111 ASP A N 1
ATOM 862 C CA . ASP A 1 111 ? -20.245 3.983 46.854 1.00 97.62 111 ASP A CA 1
ATOM 863 C C . ASP A 1 111 ? -20.466 3.345 45.469 1.00 97.62 111 ASP A C 1
ATOM 865 O O . ASP A 1 111 ? -19.644 3.478 44.559 1.00 97.62 111 ASP A O 1
ATOM 869 N N . ALA A 1 112 ? -21.637 2.745 45.245 1.00 98.00 112 ALA A N 1
ATOM 870 C CA . ALA A 1 112 ? -22.031 2.219 43.942 1.00 98.00 112 ALA A CA 1
ATOM 871 C C . ALA A 1 112 ? -22.079 3.323 42.871 1.00 98.00 112 ALA A C 1
ATOM 873 O O . ALA A 1 112 ? -21.589 3.140 41.757 1.00 98.00 112 ALA A O 1
ATOM 874 N N . ASN A 1 113 ? -22.623 4.498 43.192 1.00 97.44 113 ASN A N 1
ATOM 875 C CA . ASN A 1 113 ? -22.660 5.616 42.251 1.00 97.44 113 ASN A CA 1
ATOM 876 C C . ASN A 1 113 ? -21.266 6.203 41.979 1.00 97.44 113 ASN A C 1
ATOM 878 O O . ASN A 1 113 ? -20.952 6.507 40.825 1.00 97.44 113 ASN A O 1
ATOM 882 N N . ASP A 1 114 ? -20.419 6.318 43.003 1.00 98.1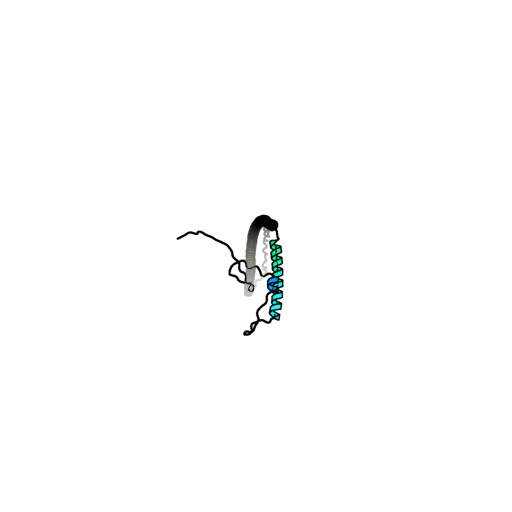2 114 ASP A N 1
ATOM 883 C CA . ASP A 1 114 ? -19.050 6.826 42.881 1.00 98.12 114 ASP A CA 1
ATOM 884 C C . ASP A 1 114 ? -18.190 5.884 42.019 1.00 98.12 114 ASP A C 1
ATOM 886 O O . ASP A 1 114 ? -17.489 6.329 41.103 1.00 98.12 114 ASP A O 1
ATOM 890 N N . THR A 1 115 ? -18.302 4.569 42.225 1.00 97.88 115 THR A N 1
ATOM 891 C CA . THR A 1 115 ? -17.606 3.563 41.406 1.00 97.88 115 THR A CA 1
ATOM 892 C C . THR A 1 115 ? -18.101 3.550 39.961 1.00 97.88 115 THR A C 1
ATOM 894 O O . THR A 1 115 ? -17.286 3.500 39.037 1.00 97.88 115 THR A O 1
ATOM 897 N N . VAL A 1 116 ? -19.412 3.680 39.727 1.00 98.12 116 VAL A N 1
ATOM 898 C CA . VAL A 1 116 ? -19.972 3.813 38.372 1.00 98.12 116 VAL A CA 1
ATOM 899 C C . VAL A 1 116 ? -19.468 5.087 37.688 1.00 98.12 116 VAL A C 1
ATOM 901 O O . VAL A 1 116 ? -19.127 5.052 36.503 1.00 98.12 116 VAL A O 1
ATOM 904 N N . ALA A 1 117 ? -19.380 6.210 38.403 1.00 97.88 117 ALA A N 1
ATOM 905 C CA . ALA A 1 117 ? -18.853 7.460 37.860 1.00 97.88 117 ALA A CA 1
ATOM 906 C C . ALA A 1 117 ? -17.357 7.355 37.510 1.00 97.88 117 ALA A C 1
ATOM 908 O O . ALA A 1 117 ? -16.940 7.782 36.425 1.00 97.88 117 ALA A O 1
ATOM 909 N N . ALA A 1 118 ? -16.557 6.731 38.380 1.00 97.50 118 ALA A N 1
ATOM 910 C CA . ALA A 1 118 ? -15.141 6.470 38.131 1.00 97.50 118 ALA A CA 1
ATOM 911 C C . ALA A 1 118 ? -14.941 5.547 36.917 1.00 97.50 118 ALA A C 1
ATOM 913 O O . ALA A 1 118 ? -14.180 5.884 36.006 1.00 97.50 118 ALA A O 1
ATOM 914 N N . ALA A 1 119 ? -15.690 4.442 36.845 1.00 98.25 119 ALA A N 1
ATOM 915 C CA . ALA A 1 119 ? -15.642 3.501 35.729 1.00 98.25 119 ALA A CA 1
ATOM 916 C C . ALA A 1 119 ? -16.041 4.163 34.402 1.00 98.25 119 ALA A C 1
ATOM 918 O O . ALA A 1 119 ? -15.371 3.966 33.389 1.00 98.25 119 ALA A O 1
ATOM 919 N N . ARG A 1 120 ? -17.083 5.007 34.395 1.00 98.25 120 ARG A N 1
ATOM 920 C CA . ARG A 1 120 ? -17.481 5.780 33.203 1.00 98.25 120 ARG A CA 1
ATOM 921 C C . ARG A 1 120 ? -16.386 6.735 32.742 1.00 98.25 120 ARG A C 1
ATOM 923 O O . ARG A 1 120 ? -16.148 6.854 31.541 1.00 98.25 120 ARG A O 1
ATOM 930 N N . THR A 1 121 ? -15.710 7.396 33.677 1.00 98.31 121 THR A N 1
ATOM 931 C CA . THR A 1 121 ? -14.615 8.324 33.362 1.00 98.31 121 THR A CA 1
ATOM 932 C C . THR A 1 121 ? -13.427 7.581 32.758 1.00 98.31 121 THR A C 1
ATOM 934 O O . THR A 1 121 ? -12.933 7.977 31.705 1.00 98.31 121 THR A O 1
ATOM 937 N N . GLN A 1 122 ? -13.016 6.465 33.364 1.00 98.44 122 GLN A N 1
ATOM 938 C CA . GLN A 1 122 ? -11.946 5.613 32.837 1.00 98.44 122 GLN A CA 1
ATOM 939 C C . GLN A 1 122 ? -12.301 5.031 31.466 1.00 98.44 122 GLN A C 1
ATOM 941 O O . GLN A 1 122 ? -11.485 5.085 30.551 1.00 98.44 122 GLN A O 1
ATOM 946 N N . ALA A 1 123 ? -13.531 4.543 31.283 1.00 98.56 123 ALA A N 1
ATOM 947 C CA . ALA A 1 123 ? -14.000 4.054 29.989 1.00 98.56 123 ALA A CA 1
ATOM 948 C C . ALA A 1 123 ? -13.937 5.153 28.919 1.00 98.56 123 ALA A C 1
ATOM 950 O O . ALA A 1 123 ? -13.431 4.920 27.825 1.00 98.56 123 ALA A O 1
ATOM 951 N N . SER A 1 124 ? -14.376 6.369 29.258 1.00 98.19 124 SER A N 1
ATOM 952 C CA . SER A 1 124 ? -14.323 7.517 28.346 1.00 98.19 124 SER A CA 1
ATOM 953 C C . SER A 1 124 ? -12.883 7.887 27.986 1.00 98.19 124 SER A C 1
ATOM 955 O O . SER A 1 124 ? -12.590 8.173 26.830 1.00 98.19 124 SER A O 1
ATOM 957 N N . GLN A 1 125 ? -11.960 7.830 28.950 1.00 98.56 125 GLN A N 1
ATOM 958 C CA . GLN A 1 125 ? -10.534 8.043 28.699 1.00 98.56 125 GLN A CA 1
ATOM 959 C C . GLN A 1 125 ? -9.964 6.986 27.752 1.00 98.56 125 GLN A C 1
ATOM 961 O O . GLN A 1 125 ? -9.335 7.357 26.768 1.00 98.56 125 GLN A O 1
ATOM 966 N N . ILE A 1 126 ? -10.231 5.699 28.000 1.00 98.44 126 ILE A N 1
ATOM 967 C CA . ILE A 1 126 ? -9.760 4.595 27.151 1.00 98.44 126 ILE A CA 1
ATOM 968 C C . ILE A 1 126 ? -10.274 4.764 25.719 1.00 98.44 126 ILE A C 1
ATOM 970 O O . ILE A 1 126 ? -9.494 4.671 24.773 1.00 98.44 126 ILE A O 1
ATOM 974 N N . VAL A 1 127 ? -11.565 5.063 25.559 1.00 98.62 127 VAL A N 1
ATOM 975 C CA . VAL A 1 127 ? -12.188 5.284 24.247 1.00 98.62 127 VAL A CA 1
ATOM 976 C C . VAL A 1 127 ? -11.548 6.474 23.534 1.00 98.62 127 VAL A C 1
ATOM 978 O O . VAL A 1 127 ? -11.175 6.355 22.372 1.00 98.62 127 VAL A O 1
ATOM 981 N N . ASN A 1 128 ? -11.329 7.591 24.230 1.00 98.50 128 ASN A N 1
ATOM 982 C CA . ASN A 1 128 ? -10.686 8.765 23.640 1.00 98.50 128 ASN A CA 1
ATOM 983 C C . ASN A 1 128 ? -9.230 8.490 23.242 1.00 98.50 128 ASN A C 1
ATOM 985 O O . ASN A 1 128 ? -8.807 8.901 22.165 1.00 98.50 128 ASN A O 1
ATOM 989 N N . THR A 1 129 ? -8.466 7.769 24.069 1.00 98.44 129 THR A N 1
ATOM 990 C CA . THR A 1 129 ? -7.090 7.389 23.721 1.00 98.44 129 THR A CA 1
ATOM 991 C C . THR A 1 129 ? -7.049 6.415 22.553 1.00 98.44 129 THR A C 1
ATOM 993 O O . THR A 1 129 ? -6.199 6.559 21.682 1.00 98.44 129 THR A O 1
ATOM 996 N N . ALA A 1 130 ? -7.986 5.466 22.494 1.00 98.56 130 ALA A N 1
ATOM 997 C CA . ALA A 1 130 ? -8.086 4.522 21.390 1.00 98.56 130 ALA A CA 1
ATOM 998 C C . ALA A 1 130 ? -8.457 5.237 20.084 1.00 98.56 130 ALA A C 1
ATOM 1000 O O . ALA A 1 130 ? -7.862 4.950 19.050 1.00 98.56 130 ALA A O 1
ATOM 1001 N N . HIS A 1 131 ? -9.379 6.206 20.131 1.00 98.62 131 HIS A N 1
ATOM 1002 C CA . HIS A 1 131 ? -9.701 7.045 18.977 1.00 98.62 131 HIS A CA 1
ATOM 1003 C C . HIS A 1 131 ? -8.509 7.893 18.530 1.00 98.62 131 HIS A C 1
ATOM 1005 O O . HIS A 1 131 ? -8.176 7.868 17.352 1.00 98.62 131 HIS A O 1
ATOM 1011 N N . ALA A 1 132 ? -7.807 8.558 19.453 1.00 98.50 132 ALA A N 1
ATOM 1012 C CA . ALA A 1 132 ? -6.618 9.340 19.112 1.00 98.50 132 ALA A CA 1
ATOM 1013 C C . ALA A 1 132 ? -5.524 8.475 18.458 1.00 98.50 132 ALA A C 1
ATOM 1015 O O . ALA A 1 132 ? -4.972 8.852 17.427 1.00 98.50 132 ALA A O 1
ATOM 1016 N N . GLN A 1 133 ? -5.268 7.283 19.008 1.00 98.56 133 GLN A N 1
ATOM 1017 C CA . GLN A 1 133 ? -4.325 6.322 18.432 1.00 98.56 133 GLN A CA 1
ATOM 1018 C C . GLN A 1 133 ? -4.777 5.817 17.059 1.00 98.56 133 GLN A C 1
ATOM 1020 O O . GLN A 1 133 ? -3.954 5.679 16.157 1.00 98.56 133 GLN A O 1
ATOM 1025 N N . ALA A 1 134 ? -6.072 5.551 16.877 1.00 98.62 134 ALA A N 1
ATOM 1026 C CA . ALA A 1 134 ? -6.614 5.159 15.581 1.00 98.62 134 ALA A CA 1
ATOM 1027 C C . ALA A 1 134 ? -6.431 6.276 14.540 1.00 98.62 134 ALA A C 1
ATOM 1029 O O . ALA A 1 134 ? -5.984 5.999 13.429 1.00 98.62 134 ALA A O 1
ATOM 1030 N N . ASP A 1 135 ? -6.695 7.530 14.907 1.00 98.62 135 ASP A N 1
ATOM 1031 C CA . ASP A 1 135 ? -6.522 8.684 14.021 1.00 98.62 135 ASP A CA 1
ATOM 1032 C C . ASP A 1 135 ? -5.047 8.941 13.675 1.00 98.62 135 ASP A C 1
ATOM 1034 O O . ASP A 1 135 ? -4.734 9.322 12.545 1.00 98.62 135 ASP A O 1
ATOM 1038 N N . ASP A 1 136 ? -4.127 8.732 14.623 1.00 98.56 136 ASP A N 1
ATOM 1039 C CA . ASP A 1 136 ? -2.680 8.769 14.373 1.00 98.56 136 ASP A CA 1
ATOM 1040 C C . ASP A 1 136 ? -2.266 7.687 13.365 1.00 98.56 136 ASP A C 1
ATOM 1042 O O . ASP A 1 136 ? -1.588 7.988 12.381 1.00 98.56 136 ASP A O 1
ATOM 1046 N N . LEU A 1 137 ? -2.727 6.446 13.560 1.00 98.56 137 LEU A N 1
ATOM 1047 C CA . LEU A 1 137 ? -2.435 5.328 12.659 1.00 98.56 137 LEU A CA 1
ATOM 1048 C C . LEU A 1 137 ? -3.006 5.550 11.257 1.00 98.56 137 LEU A C 1
ATOM 1050 O O . LEU A 1 137 ? -2.339 5.244 10.270 1.00 98.56 137 LEU A O 1
ATOM 1054 N N . VAL A 1 138 ? -4.220 6.097 11.147 1.00 98.62 138 VAL A N 1
ATOM 1055 C CA . VAL A 1 138 ? -4.829 6.430 9.851 1.00 98.62 138 VAL A CA 1
ATOM 1056 C C . VAL A 1 138 ? -4.011 7.505 9.139 1.00 98.62 138 VAL A C 1
ATOM 1058 O O . VAL A 1 138 ? -3.703 7.336 7.960 1.00 98.62 138 VAL A O 1
ATOM 1061 N N . ARG A 1 139 ? -3.592 8.565 9.842 1.00 98.75 139 ARG A N 1
ATOM 1062 C CA . ARG A 1 139 ? -2.734 9.612 9.264 1.00 98.75 139 ARG A CA 1
ATOM 1063 C C . ARG A 1 139 ? -1.377 9.072 8.822 1.00 98.75 139 ARG A C 1
ATOM 1065 O O . ARG A 1 139 ? -0.905 9.422 7.744 1.00 98.75 139 ARG A O 1
ATOM 1072 N N . GLU A 1 140 ? -0.758 8.204 9.616 1.00 98.62 140 GLU A N 1
ATOM 1073 C CA . GLU A 1 140 ? 0.513 7.566 9.262 1.00 98.62 140 GLU A CA 1
ATOM 1074 C C . GLU A 1 140 ? 0.367 6.647 8.042 1.00 98.62 140 GLU A C 1
ATOM 1076 O O . GLU A 1 140 ? 1.196 6.688 7.131 1.00 98.62 140 GLU A O 1
ATOM 1081 N N . ALA A 1 141 ? -0.699 5.844 7.989 1.00 98.38 141 ALA A N 1
ATOM 1082 C CA . ALA A 1 141 ? -0.986 4.969 6.859 1.00 98.38 141 ALA A CA 1
ATOM 1083 C C . ALA A 1 141 ? -1.244 5.766 5.573 1.00 98.38 141 ALA A C 1
ATOM 1085 O O . ALA A 1 141 ? -0.703 5.414 4.527 1.00 98.38 141 ALA A O 1
ATOM 1086 N N . GLN A 1 142 ? -2.008 6.859 5.659 1.00 98.56 142 GLN A N 1
ATOM 1087 C CA . GLN A 1 142 ? -2.248 7.771 4.539 1.00 98.56 142 GLN A CA 1
ATOM 1088 C C . GLN A 1 142 ? -0.950 8.430 4.067 1.00 98.56 142 GLN A C 1
ATOM 1090 O O . GLN A 1 142 ? -0.632 8.359 2.885 1.00 98.56 142 GLN A O 1
ATOM 1095 N N . GLY A 1 143 ? -0.139 8.965 4.985 1.00 98.62 143 GLY A N 1
ATOM 1096 C CA . GLY A 1 143 ? 1.150 9.564 4.634 1.00 98.62 143 GLY A CA 1
ATOM 1097 C C . GLY A 1 143 ? 2.114 8.569 3.979 1.00 98.62 143 GLY A C 1
ATOM 1098 O O . GLY A 1 143 ? 2.794 8.908 3.013 1.00 98.62 143 GLY A O 1
ATOM 1099 N N . ARG A 1 144 ? 2.152 7.314 4.448 1.00 98.50 144 ARG A N 1
ATOM 1100 C CA . ARG A 1 144 ? 2.935 6.246 3.800 1.00 98.50 144 ARG A CA 1
ATOM 1101 C C . ARG A 1 144 ? 2.389 5.873 2.425 1.00 98.50 144 ARG A C 1
ATOM 1103 O O . ARG A 1 144 ? 3.183 5.636 1.520 1.00 98.50 144 ARG A O 1
ATOM 1110 N N . ALA A 1 145 ? 1.068 5.813 2.260 1.00 98.38 145 ALA A N 1
ATOM 1111 C CA . ALA A 1 145 ? 0.449 5.533 0.968 1.00 98.38 145 ALA A CA 1
ATOM 1112 C C . ALA A 1 145 ? 0.806 6.620 -0.056 1.00 98.38 145 ALA A C 1
ATOM 1114 O O . ALA A 1 145 ? 1.310 6.293 -1.126 1.00 98.38 145 ALA A O 1
ATOM 1115 N N . GLU A 1 146 ? 0.673 7.896 0.312 1.00 98.38 146 GLU A N 1
ATOM 1116 C CA . GLU A 1 146 ? 1.060 9.033 -0.534 1.00 98.38 146 GLU A CA 1
ATOM 1117 C C . GLU A 1 146 ? 2.555 9.008 -0.890 1.00 98.38 146 GLU A C 1
ATOM 1119 O O . GLU A 1 146 ? 2.930 9.274 -2.032 1.00 98.38 146 GLU A O 1
ATOM 1124 N N . GLN A 1 147 ? 3.425 8.641 0.058 1.00 98.44 147 GLN A N 1
ATOM 1125 C CA . GLN A 1 147 ? 4.860 8.480 -0.204 1.00 98.44 147 GLN A CA 1
ATOM 1126 C C . GLN A 1 147 ? 5.139 7.373 -1.225 1.00 98.44 147 GLN A C 1
ATOM 1128 O O . GLN A 1 147 ? 5.923 7.583 -2.151 1.00 98.44 147 GLN A O 1
ATOM 1133 N N . ILE A 1 148 ? 4.492 6.214 -1.082 1.00 98.38 148 ILE A N 1
ATOM 1134 C CA . ILE A 1 148 ? 4.643 5.087 -2.010 1.00 98.38 148 ILE A CA 1
ATOM 1135 C C . ILE A 1 148 ? 4.107 5.460 -3.393 1.00 98.38 148 ILE A C 1
ATOM 1137 O O . ILE A 1 148 ? 4.758 5.182 -4.399 1.00 98.38 148 ILE A O 1
ATOM 1141 N N . GLU A 1 149 ? 2.948 6.113 -3.466 1.00 98.25 149 GLU A N 1
ATOM 1142 C CA . GLU A 1 149 ? 2.382 6.591 -4.727 1.00 98.25 149 GLU A CA 1
ATOM 1143 C C . GLU A 1 149 ? 3.316 7.588 -5.414 1.00 98.25 149 GLU A C 1
ATOM 1145 O O . GLU A 1 149 ? 3.580 7.462 -6.612 1.00 98.25 149 GLU A O 1
ATOM 1150 N N . HIS A 1 150 ? 3.880 8.532 -4.657 1.00 98.69 150 HIS A N 1
ATOM 1151 C CA . HIS A 1 150 ? 4.847 9.485 -5.182 1.00 98.69 150 HIS A CA 1
ATOM 1152 C C . HIS A 1 150 ? 6.115 8.791 -5.690 1.00 98.69 150 HIS A C 1
ATOM 1154 O O . HIS A 1 150 ? 6.594 9.096 -6.782 1.00 98.69 150 HIS A O 1
ATOM 1160 N N . GLU A 1 151 ? 6.638 7.820 -4.943 1.00 98.56 151 GLU A N 1
ATOM 1161 C CA . GLU A 1 151 ? 7.803 7.039 -5.346 1.00 98.56 151 GLU A CA 1
ATOM 1162 C C . GLU A 1 151 ? 7.535 6.226 -6.623 1.00 98.56 151 GLU A C 1
ATOM 1164 O O . GLU A 1 151 ? 8.358 6.222 -7.541 1.00 98.56 151 GLU A O 1
ATOM 1169 N N . ILE A 1 152 ? 6.378 5.566 -6.727 1.00 98.62 152 ILE A N 1
ATOM 1170 C CA . ILE A 1 152 ? 5.980 4.826 -7.931 1.00 98.62 152 ILE A CA 1
ATOM 1171 C C . ILE A 1 152 ? 5.831 5.785 -9.114 1.00 98.62 152 ILE A C 1
ATOM 1173 O O . ILE A 1 152 ? 6.337 5.492 -10.198 1.00 98.62 152 ILE A O 1
ATOM 1177 N N . ALA A 1 153 ? 5.198 6.943 -8.923 1.00 98.31 153 ALA A N 1
ATOM 1178 C CA . ALA A 1 153 ? 5.066 7.960 -9.963 1.00 98.31 153 ALA A CA 1
ATOM 1179 C C . ALA A 1 153 ? 6.442 8.451 -10.449 1.00 98.31 153 ALA A C 1
ATOM 1181 O O . ALA A 1 153 ? 6.690 8.540 -11.648 1.00 98.31 153 ALA A O 1
ATOM 1182 N N . GLN A 1 154 ? 7.387 8.692 -9.538 1.00 98.44 154 GLN A N 1
ATOM 1183 C CA . GLN A 1 154 ? 8.753 9.066 -9.908 1.00 98.44 154 GLN A CA 1
ATOM 1184 C C . GLN A 1 154 ? 9.476 7.946 -10.668 1.00 98.44 154 GLN A C 1
ATOM 1186 O O . GLN A 1 154 ? 10.083 8.193 -11.711 1.00 98.44 154 GLN A O 1
ATOM 1191 N N . ARG A 1 155 ? 9.399 6.703 -10.177 1.00 98.44 155 ARG A N 1
ATOM 1192 C CA . ARG A 1 155 ? 10.046 5.542 -10.808 1.00 98.44 155 ARG A CA 1
ATOM 1193 C C . ARG A 1 155 ? 9.468 5.242 -12.189 1.00 98.44 155 ARG A C 1
ATOM 1195 O O . ARG A 1 155 ? 10.225 4.906 -13.094 1.00 98.44 155 ARG A O 1
ATOM 1202 N N . THR A 1 156 ? 8.155 5.374 -12.365 1.00 98.50 156 THR A N 1
ATOM 1203 C CA . THR A 1 156 ? 7.487 5.185 -13.662 1.00 98.50 156 THR A CA 1
ATOM 1204 C C . THR A 1 156 ? 7.896 6.265 -14.654 1.00 98.50 156 THR A C 1
ATOM 1206 O O . THR A 1 156 ? 8.320 5.924 -15.754 1.00 98.50 156 THR A O 1
ATOM 1209 N N . LEU A 1 157 ? 7.910 7.539 -14.251 1.00 98.62 157 LEU A N 1
ATOM 1210 C CA . LEU A 1 157 ? 8.406 8.630 -15.097 1.00 98.62 157 LEU A CA 1
ATOM 1211 C C . LEU A 1 157 ? 9.873 8.429 -15.505 1.00 98.62 157 LEU A C 1
ATOM 1213 O O . LEU A 1 157 ? 10.220 8.627 -16.671 1.00 98.62 157 LEU A O 1
ATOM 1217 N N . ALA A 1 158 ? 10.731 8.003 -14.575 1.00 98.38 158 ALA A N 1
ATOM 1218 C CA . ALA A 1 158 ? 12.129 7.696 -14.870 1.00 98.38 158 ALA A CA 1
ATOM 1219 C C . ALA A 1 158 ? 12.260 6.507 -15.839 1.00 98.38 158 ALA A C 1
ATOM 1221 O O . ALA A 1 158 ? 13.018 6.572 -16.807 1.00 98.38 158 ALA A O 1
ATOM 1222 N N . ALA A 1 159 ? 11.485 5.439 -15.635 1.00 98.25 159 ALA A N 1
ATOM 1223 C CA . ALA A 1 159 ? 11.461 4.293 -16.540 1.00 98.25 159 ALA A CA 1
ATOM 1224 C C . ALA A 1 159 ? 10.976 4.685 -17.946 1.00 98.25 159 ALA A C 1
ATOM 1226 O O . ALA A 1 159 ? 11.569 4.273 -18.942 1.00 98.25 159 ALA A O 1
ATOM 1227 N N . GLU A 1 160 ? 9.949 5.529 -18.050 1.00 98.12 160 GLU A N 1
ATOM 1228 C CA . GLU A 1 160 ? 9.456 6.054 -19.325 1.00 98.12 160 GLU A CA 1
ATOM 1229 C C . GLU A 1 160 ? 10.486 6.930 -20.043 1.00 98.12 160 GLU A C 1
ATOM 1231 O O . GLU A 1 160 ? 10.555 6.915 -21.272 1.00 98.12 160 GLU A O 1
ATOM 1236 N N . GLN A 1 161 ? 11.290 7.708 -19.314 1.00 98.19 161 GLN A N 1
ATOM 1237 C CA . GLN A 1 161 ? 12.411 8.449 -19.902 1.00 98.19 161 GLN A CA 1
ATOM 1238 C C . GLN A 1 161 ? 13.450 7.492 -20.486 1.00 98.19 161 GLN A C 1
ATOM 1240 O O . GLN A 1 161 ? 13.776 7.610 -21.663 1.00 98.19 161 GLN A O 1
ATOM 1245 N N . VAL A 1 162 ? 13.866 6.476 -19.726 1.00 98.50 162 VAL A N 1
ATOM 1246 C CA . VAL A 1 162 ? 14.818 5.465 -20.212 1.00 98.50 162 VAL A CA 1
ATOM 1247 C C . VAL A 1 162 ? 14.289 4.760 -21.463 1.00 98.50 162 VAL A C 1
ATOM 1249 O O . VAL A 1 162 ? 15.021 4.598 -22.437 1.00 98.50 162 VAL A O 1
ATOM 1252 N N . VAL A 1 163 ? 13.012 4.366 -21.478 1.00 98.50 163 VAL A N 1
ATOM 1253 C CA . VAL A 1 163 ? 12.396 3.734 -22.655 1.00 98.50 163 VAL A CA 1
ATOM 1254 C C . VAL A 1 163 ? 12.376 4.686 -23.853 1.00 98.50 163 VAL A C 1
ATOM 1256 O O . VAL A 1 163 ? 12.669 4.259 -24.971 1.00 98.50 163 VAL A O 1
ATOM 1259 N N . ARG A 1 164 ? 12.062 5.971 -23.644 1.00 98.38 164 ARG A N 1
ATOM 1260 C CA . ARG A 1 164 ? 12.097 6.985 -24.709 1.00 98.38 164 ARG A CA 1
ATOM 1261 C C . ARG A 1 164 ? 13.500 7.173 -25.276 1.00 98.38 164 ARG A C 1
ATOM 1263 O O . ARG A 1 164 ? 13.648 7.158 -26.495 1.00 98.38 164 ARG A O 1
ATOM 1270 N N . ASP A 1 165 ? 14.509 7.272 -24.421 1.00 98.31 165 ASP A N 1
ATOM 1271 C CA . ASP A 1 165 ? 15.900 7.445 -24.843 1.00 98.31 165 ASP A CA 1
ATOM 1272 C C . ASP A 1 165 ? 16.388 6.225 -25.629 1.00 98.31 165 ASP A C 1
ATOM 1274 O O . ASP A 1 165 ? 16.925 6.360 -26.727 1.00 98.31 165 ASP A O 1
ATOM 1278 N N . LYS A 1 166 ? 16.098 5.010 -25.141 1.00 97.88 166 LYS A N 1
ATOM 1279 C CA . LYS A 1 166 ? 16.426 3.770 -25.861 1.00 97.88 166 LYS A CA 1
ATOM 1280 C C . LYS A 1 166 ? 15.709 3.641 -27.193 1.00 97.88 166 LYS A C 1
ATOM 1282 O O . LYS A 1 166 ? 16.296 3.144 -28.153 1.00 97.88 166 LYS A O 1
ATOM 1287 N N . ARG A 1 167 ? 14.472 4.121 -27.289 1.00 98.31 167 ARG A N 1
ATOM 1288 C CA . ARG A 1 167 ? 13.760 4.179 -28.564 1.00 98.31 167 ARG A CA 1
ATOM 1289 C C . ARG A 1 167 ? 14.424 5.157 -29.535 1.00 98.31 167 ARG A C 1
ATOM 1291 O O . ARG A 1 167 ? 14.605 4.804 -30.695 1.00 98.31 167 ARG A O 1
ATOM 1298 N N . ALA A 1 168 ? 14.833 6.335 -29.069 1.00 98.25 168 ALA A N 1
ATOM 1299 C CA . ALA A 1 168 ? 15.544 7.307 -29.898 1.00 98.25 168 ALA A CA 1
ATOM 1300 C C . AL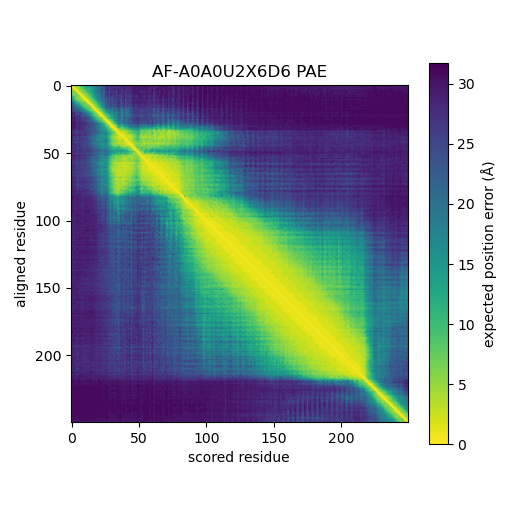A A 1 168 ? 16.913 6.781 -30.374 1.00 98.25 168 ALA A C 1
ATOM 1302 O O . ALA A 1 168 ? 17.262 6.954 -31.543 1.00 98.25 168 ALA A O 1
ATOM 1303 N N . GLU A 1 169 ? 17.664 6.094 -29.505 1.00 97.94 169 GLU A N 1
ATOM 1304 C CA . GLU A 1 169 ? 18.911 5.406 -29.871 1.00 97.94 169 GLU A CA 1
ATOM 1305 C C . GLU A 1 169 ? 18.669 4.338 -30.953 1.00 97.94 169 GLU A C 1
ATOM 1307 O O . GLU A 1 169 ? 19.375 4.305 -31.962 1.00 97.94 169 GLU A O 1
ATOM 1312 N N . ALA A 1 170 ? 17.645 3.493 -30.783 1.00 98.12 170 ALA A N 1
ATOM 1313 C CA . ALA A 1 170 ? 17.296 2.462 -31.759 1.00 98.12 170 ALA A CA 1
ATOM 1314 C C . ALA A 1 170 ? 16.910 3.067 -33.120 1.00 98.12 170 ALA A C 1
ATOM 1316 O O . ALA A 1 170 ? 17.407 2.631 -34.157 1.00 98.12 170 ALA A O 1
ATOM 1317 N N . GLU A 1 171 ? 16.104 4.132 -33.121 1.00 98.38 171 GLU A N 1
ATOM 1318 C CA . GLU A 1 171 ? 15.750 4.864 -34.340 1.00 98.38 171 GLU A CA 1
ATOM 1319 C C . GLU A 1 171 ? 16.981 5.488 -35.019 1.00 98.38 171 GLU A C 1
ATOM 1321 O O . GLU A 1 171 ? 17.055 5.537 -36.248 1.00 98.38 171 GLU A O 1
ATOM 1326 N N . ALA A 1 172 ? 17.972 5.951 -34.251 1.00 98.06 172 ALA A N 1
ATOM 1327 C CA . ALA A 1 172 ? 19.229 6.447 -34.805 1.00 98.06 172 ALA A CA 1
ATOM 1328 C C . ALA A 1 172 ? 20.041 5.321 -35.468 1.00 98.06 172 ALA A C 1
ATOM 1330 O O . ALA A 1 172 ? 20.536 5.504 -36.583 1.00 98.06 172 ALA A O 1
ATOM 1331 N N . HIS A 1 173 ? 20.129 4.149 -34.833 1.00 98.44 173 HIS A N 1
ATOM 1332 C CA . HIS A 1 173 ? 20.777 2.973 -35.420 1.00 98.44 173 HIS A CA 1
ATOM 1333 C C . HIS A 1 173 ? 20.090 2.528 -36.716 1.00 98.44 173 HIS A C 1
ATOM 1335 O O . HIS A 1 173 ? 20.773 2.246 -37.702 1.00 98.44 173 HIS A O 1
ATOM 1341 N N . ASP A 1 174 ? 18.757 2.537 -36.760 1.00 98.31 174 ASP A N 1
ATOM 1342 C CA . ASP A 1 174 ? 18.004 2.193 -37.967 1.00 98.31 174 ASP A CA 1
ATOM 1343 C C . ASP A 1 174 ? 18.278 3.161 -39.121 1.00 98.31 174 ASP A C 1
ATOM 1345 O O . ASP A 1 174 ? 18.457 2.729 -40.261 1.00 98.31 174 ASP A O 1
ATOM 1349 N N . ARG A 1 175 ? 18.393 4.467 -38.844 1.00 98.50 175 ARG A N 1
ATOM 1350 C CA . ARG A 1 175 ? 18.771 5.458 -39.867 1.00 98.50 175 ARG A CA 1
ATOM 1351 C C . ARG A 1 175 ? 20.154 5.173 -40.442 1.00 98.50 175 ARG A C 1
ATOM 1353 O O . ARG A 1 175 ? 20.333 5.242 -41.659 1.00 98.50 175 ARG A O 1
ATOM 1360 N N . VAL A 1 176 ? 21.122 4.842 -39.585 1.00 98.31 176 VAL A N 1
ATOM 1361 C CA . VAL A 1 176 ? 22.474 4.475 -40.025 1.00 98.31 176 VAL A CA 1
ATOM 1362 C C . VAL A 1 176 ? 22.426 3.207 -40.872 1.00 98.31 176 VAL A C 1
ATOM 1364 O O . VAL A 1 176 ? 22.972 3.210 -41.975 1.00 98.31 176 VAL A O 1
ATOM 1367 N N . ARG A 1 177 ? 21.714 2.165 -40.419 1.00 98.75 177 ARG A N 1
ATOM 1368 C CA . ARG A 1 177 ? 21.548 0.905 -41.158 1.00 98.75 177 ARG A CA 1
ATOM 1369 C C . ARG A 1 177 ? 20.961 1.143 -42.547 1.00 98.75 177 ARG A C 1
ATOM 1371 O O . ARG A 1 177 ? 21.557 0.709 -43.526 1.00 98.75 177 ARG A O 1
ATOM 1378 N N . ILE A 1 178 ? 19.855 1.883 -42.644 1.00 98.62 178 ILE A N 1
ATOM 1379 C CA . ILE A 1 178 ? 19.196 2.200 -43.921 1.00 98.62 178 ILE A CA 1
ATOM 1380 C C . ILE A 1 178 ? 20.141 2.968 -44.852 1.00 98.62 178 ILE A C 1
ATOM 1382 O O . ILE A 1 178 ? 20.210 2.675 -46.046 1.00 98.62 178 ILE A O 1
ATOM 1386 N N . ASN A 1 179 ? 20.898 3.939 -44.333 1.00 98.69 179 ASN A N 1
ATOM 1387 C CA . ASN A 1 179 ? 21.864 4.671 -45.150 1.00 98.69 179 ASN A CA 1
ATOM 1388 C C . ASN A 1 179 ? 22.980 3.754 -45.675 1.00 98.69 179 ASN A C 1
ATOM 1390 O O . ASN A 1 179 ? 23.339 3.830 -46.849 1.00 98.69 179 ASN A O 1
ATOM 1394 N N . MET A 1 180 ? 23.498 2.864 -44.831 1.00 98.38 180 MET A N 1
ATOM 1395 C CA . MET A 1 180 ? 24.543 1.912 -45.211 1.00 98.38 180 MET A CA 1
ATOM 1396 C C . MET A 1 180 ? 24.030 0.878 -46.221 1.00 98.38 180 MET A C 1
ATOM 1398 O O . MET A 1 180 ? 24.714 0.563 -47.191 1.00 98.38 180 MET A O 1
ATOM 1402 N N . GLU A 1 181 ? 22.795 0.401 -46.057 1.00 98.31 181 GLU A N 1
ATOM 1403 C CA . GLU A 1 181 ? 22.117 -0.465 -47.027 1.00 98.31 181 GLU A CA 1
ATOM 1404 C C . GLU A 1 181 ? 21.941 0.235 -48.378 1.00 98.31 181 GLU A C 1
ATOM 1406 O O . GLU A 1 181 ? 22.200 -0.368 -49.422 1.00 98.31 181 GLU A O 1
ATOM 1411 N N . ARG A 1 182 ? 21.586 1.526 -48.374 1.00 98.69 182 ARG A N 1
ATOM 1412 C CA . ARG A 1 182 ? 21.517 2.338 -49.594 1.00 98.69 182 ARG A CA 1
ATOM 1413 C C . ARG A 1 182 ? 22.882 2.456 -50.274 1.00 98.69 182 ARG A C 1
ATOM 1415 O O . ARG A 1 182 ? 22.961 2.262 -51.483 1.00 98.69 182 ARG A O 1
ATOM 1422 N N . GLN A 1 183 ? 23.949 2.712 -49.516 1.00 98.44 183 GLN A N 1
ATOM 1423 C CA . GLN A 1 183 ? 25.317 2.763 -50.048 1.00 98.44 183 GLN A CA 1
ATOM 1424 C C . GLN A 1 183 ? 25.755 1.416 -50.634 1.00 98.44 183 GLN A C 1
ATOM 1426 O O . GLN A 1 183 ? 26.358 1.369 -51.702 1.00 98.44 183 GLN A O 1
ATOM 1431 N N . LEU A 1 184 ? 25.425 0.301 -49.975 1.00 98.62 184 LEU A N 1
ATOM 1432 C CA . LEU A 1 184 ? 25.696 -1.036 -50.505 1.00 98.62 184 LEU A CA 1
ATOM 1433 C C . LEU A 1 184 ? 24.941 -1.290 -51.814 1.00 98.62 184 LEU A C 1
ATOM 1435 O O . LEU A 1 184 ? 25.504 -1.882 -52.735 1.00 98.62 184 LEU A O 1
ATOM 1439 N N . ALA A 1 185 ? 23.683 -0.853 -51.913 1.00 98.56 185 ALA A N 1
ATOM 1440 C CA . ALA A 1 185 ? 22.904 -0.958 -53.143 1.00 98.56 185 ALA A CA 1
ATOM 1441 C C . ALA A 1 185 ? 23.518 -0.120 -54.277 1.00 98.56 185 ALA A C 1
ATOM 1443 O O . ALA A 1 185 ? 23.666 -0.628 -55.387 1.00 98.56 185 ALA A O 1
ATOM 1444 N N . GLU A 1 186 ? 23.948 1.107 -53.980 1.00 98.44 186 GLU A N 1
ATOM 1445 C CA . GLU A 1 186 ? 24.632 2.000 -54.922 1.00 98.44 186 GLU A CA 1
ATOM 1446 C C . GLU A 1 186 ? 25.970 1.417 -55.403 1.00 98.44 186 GLU A C 1
ATOM 1448 O O . GLU A 1 186 ? 26.248 1.374 -56.600 1.00 98.44 186 GLU A O 1
ATOM 1453 N N . LEU A 1 187 ? 26.787 0.868 -54.501 1.00 98.50 187 LEU A N 1
ATOM 1454 C CA . LEU A 1 187 ? 28.036 0.202 -54.880 1.00 98.50 187 LEU A CA 1
ATOM 1455 C C . LEU A 1 187 ? 27.781 -1.021 -55.768 1.00 98.50 187 LEU A C 1
ATOM 1457 O O . LEU A 1 187 ? 28.492 -1.239 -56.748 1.00 98.50 187 LEU A O 1
ATOM 1461 N N . ARG A 1 188 ? 26.750 -1.817 -55.466 1.00 98.44 188 ARG A N 1
ATOM 1462 C CA . ARG A 1 188 ? 26.370 -2.976 -56.290 1.00 98.44 188 ARG A CA 1
ATOM 1463 C C . ARG A 1 188 ? 25.875 -2.564 -57.676 1.00 98.44 188 ARG A C 1
ATOM 1465 O O . ARG A 1 188 ? 26.201 -3.251 -58.651 1.00 98.44 188 ARG A O 1
ATOM 1472 N N . SER A 1 189 ? 25.115 -1.472 -57.781 1.00 98.56 189 SER A N 1
ATOM 1473 C CA . SER A 1 189 ? 24.681 -0.949 -59.079 1.00 98.56 189 SER A CA 1
ATOM 1474 C C . SER A 1 189 ? 25.866 -0.422 -59.877 1.00 98.56 189 SER A C 1
ATOM 1476 O O . SER A 1 189 ? 26.002 -0.804 -61.036 1.00 98.56 189 SER A O 1
ATOM 1478 N N . LEU A 1 190 ? 26.777 0.327 -59.243 1.00 98.69 190 LEU A N 1
ATOM 1479 C CA . LEU A 1 190 ? 28.009 0.802 -59.876 1.00 98.69 190 LEU A CA 1
ATOM 1480 C C . LEU A 1 190 ? 28.845 -0.366 -60.405 1.00 98.69 190 LEU A C 1
ATOM 1482 O O . LEU A 1 190 ? 29.215 -0.371 -61.572 1.00 98.69 190 LEU A O 1
ATOM 1486 N N . VAL A 1 191 ? 29.096 -1.401 -59.599 1.00 98.50 191 VAL A N 1
ATOM 1487 C CA . VAL A 1 191 ? 29.848 -2.589 -60.048 1.00 98.50 191 VAL A CA 1
ATOM 1488 C C . VAL A 1 191 ? 29.179 -3.260 -61.250 1.00 98.50 191 VAL A C 1
ATOM 1490 O O . VAL A 1 191 ? 29.859 -3.676 -62.189 1.00 98.50 191 VAL A O 1
ATOM 1493 N N . THR A 1 192 ? 27.848 -3.365 -61.248 1.00 98.62 192 THR A N 1
ATOM 1494 C CA . THR A 1 192 ? 27.111 -3.963 -62.369 1.00 98.62 192 THR A CA 1
ATOM 1495 C C . THR A 1 192 ? 27.190 -3.101 -63.625 1.00 98.62 192 THR A C 1
ATOM 1497 O O . THR A 1 192 ? 27.444 -3.638 -64.699 1.00 98.62 192 THR A O 1
ATOM 1500 N N . GLU A 1 193 ? 27.051 -1.784 -63.493 1.00 98.62 193 GLU A N 1
ATOM 1501 C CA . GLU A 1 193 ? 27.194 -0.828 -64.590 1.00 98.62 193 GLU A CA 1
ATOM 1502 C C . GLU A 1 193 ? 28.610 -0.853 -65.181 1.00 98.62 193 GLU A C 1
ATOM 1504 O O . GLU A 1 193 ? 28.764 -0.999 -66.392 1.00 98.62 193 GLU A O 1
ATOM 1509 N N . TYR A 1 194 ? 29.648 -0.807 -64.338 1.00 98.19 194 TYR A N 1
ATOM 1510 C CA . TYR A 1 194 ? 31.045 -0.904 -64.767 1.00 98.19 194 TYR A CA 1
ATOM 1511 C C . TYR A 1 194 ? 31.324 -2.206 -65.515 1.00 98.19 194 TYR A C 1
ATOM 1513 O O . TYR A 1 194 ? 31.971 -2.183 -66.561 1.00 98.19 194 TYR A O 1
ATOM 1521 N N . ARG A 1 195 ? 30.822 -3.338 -65.010 1.00 98.62 195 ARG A N 1
ATOM 1522 C CA . ARG A 1 195 ? 30.950 -4.639 -65.676 1.00 98.62 195 ARG A CA 1
ATOM 1523 C C . ARG A 1 195 ? 30.267 -4.642 -67.042 1.00 98.62 195 ARG A C 1
ATOM 1525 O O . ARG A 1 195 ? 30.894 -5.062 -68.007 1.00 98.62 195 ARG A O 1
ATOM 1532 N N . ASN A 1 196 ? 29.027 -4.161 -67.130 1.00 98.50 196 ASN A N 1
ATOM 1533 C CA . ASN A 1 196 ? 28.288 -4.110 -68.394 1.00 98.50 196 ASN A CA 1
ATOM 1534 C C . ASN A 1 196 ? 28.997 -3.204 -69.408 1.00 98.50 196 ASN A C 1
ATOM 1536 O O . ASN A 1 196 ? 29.189 -3.597 -70.553 1.00 98.50 196 ASN A O 1
ATOM 1540 N N . ARG A 1 197 ? 29.466 -2.030 -68.971 1.00 98.50 197 ARG A N 1
ATOM 1541 C CA . ARG A 1 197 ? 30.209 -1.084 -69.809 1.00 98.50 197 ARG A CA 1
ATOM 1542 C C . ARG A 1 197 ? 31.544 -1.650 -70.288 1.00 98.50 197 ARG A C 1
ATOM 1544 O O . ARG A 1 197 ? 31.939 -1.416 -71.428 1.00 98.50 197 ARG A O 1
ATOM 1551 N N . LEU A 1 198 ? 32.255 -2.374 -69.422 1.00 97.81 198 LEU A N 1
ATOM 1552 C CA . LEU A 1 198 ? 33.493 -3.054 -69.794 1.00 97.81 198 LEU A CA 1
ATOM 1553 C C . LEU A 1 198 ? 33.216 -4.143 -70.832 1.00 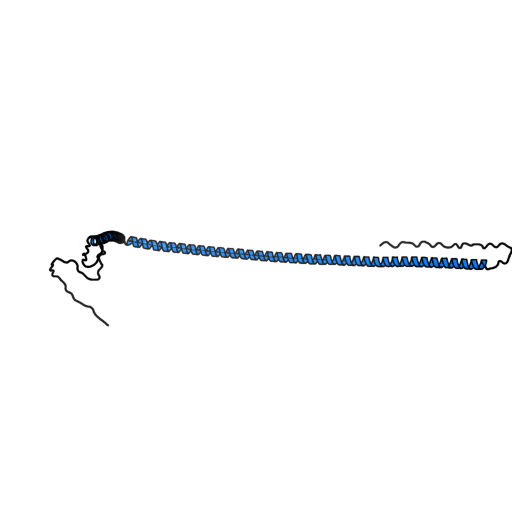97.81 198 LEU A C 1
ATOM 1555 O O . LEU A 1 198 ? 33.937 -4.222 -71.821 1.00 97.81 198 LEU A O 1
ATOM 1559 N N . GLN A 1 199 ? 32.167 -4.942 -70.626 1.00 98.06 199 GLN A N 1
ATOM 1560 C CA . GLN A 1 199 ? 31.759 -5.980 -71.566 1.00 98.06 199 GLN A CA 1
ATOM 1561 C C . GLN A 1 199 ? 31.393 -5.382 -72.931 1.00 98.06 199 GLN A C 1
ATOM 1563 O O . GLN A 1 199 ? 31.963 -5.789 -73.934 1.00 98.06 199 GLN A O 1
ATOM 1568 N N . GLU A 1 200 ? 30.554 -4.345 -72.964 1.00 98.00 200 GLU A N 1
ATOM 1569 C CA . GLU A 1 200 ? 30.183 -3.641 -74.198 1.00 98.00 200 GLU A CA 1
ATOM 1570 C C . GLU A 1 200 ? 31.404 -3.040 -74.915 1.00 98.00 200 GLU A C 1
ATOM 1572 O O . GLU A 1 200 ? 31.518 -3.123 -76.138 1.00 98.00 200 GLU A O 1
ATOM 1577 N N . ASN A 1 201 ? 32.365 -2.473 -74.173 1.00 98.19 201 ASN A N 1
ATOM 1578 C CA . ASN A 1 201 ? 33.587 -1.944 -74.777 1.00 98.19 201 ASN A CA 1
ATOM 1579 C C . ASN A 1 201 ? 34.457 -3.041 -75.401 1.00 98.19 201 ASN A C 1
ATOM 1581 O O . ASN A 1 201 ? 35.026 -2.831 -76.472 1.00 98.19 201 ASN A O 1
ATOM 1585 N N . LEU A 1 202 ? 34.591 -4.181 -74.722 1.00 97.75 202 LEU A N 1
ATOM 1586 C CA . LEU A 1 202 ? 35.364 -5.317 -75.216 1.00 97.75 202 LEU A CA 1
ATOM 1587 C C . LEU A 1 202 ? 34.693 -5.953 -76.436 1.00 97.75 202 LEU A C 1
ATOM 1589 O O . LEU A 1 202 ? 35.382 -6.178 -77.429 1.00 97.75 202 LEU A O 1
ATOM 1593 N N . ASP A 1 203 ? 33.376 -6.154 -76.398 1.00 97.88 203 ASP A N 1
ATOM 1594 C CA . ASP A 1 203 ? 32.593 -6.678 -77.521 1.00 97.88 203 ASP A CA 1
ATOM 1595 C C . ASP A 1 203 ? 32.682 -5.742 -78.735 1.00 97.88 203 ASP A C 1
ATOM 1597 O O . ASP A 1 203 ? 32.942 -6.194 -79.850 1.00 97.88 203 ASP A O 1
ATOM 1601 N N . GLY A 1 204 ? 32.575 -4.424 -78.521 1.00 97.06 204 GLY A N 1
ATOM 1602 C CA . GLY A 1 204 ? 32.760 -3.425 -79.575 1.00 97.06 204 GLY A CA 1
ATOM 1603 C C . GLY A 1 204 ? 34.165 -3.458 -80.186 1.00 97.06 204 GLY A C 1
ATOM 1604 O O . GLY A 1 204 ? 34.311 -3.498 -81.406 1.00 97.06 204 GLY A O 1
ATOM 1605 N N . ARG A 1 205 ? 35.217 -3.517 -79.353 1.00 96.88 205 ARG A N 1
ATOM 1606 C CA . ARG A 1 205 ? 36.608 -3.643 -79.834 1.00 96.88 205 ARG A CA 1
ATOM 1607 C C . ARG A 1 205 ? 36.837 -4.946 -80.597 1.00 96.88 205 ARG A C 1
ATOM 1609 O O . ARG A 1 205 ? 37.564 -4.937 -81.588 1.00 96.88 205 ARG A O 1
ATOM 1616 N N . TRP A 1 206 ? 36.257 -6.053 -80.141 1.00 96.94 206 TRP A N 1
ATOM 1617 C CA . TRP A 1 206 ? 36.349 -7.335 -80.831 1.00 96.94 206 TRP A CA 1
ATOM 1618 C C . TRP A 1 206 ? 35.656 -7.280 -82.194 1.00 96.94 206 TRP A C 1
ATOM 1620 O O . TRP A 1 206 ? 36.257 -7.662 -83.196 1.00 96.94 206 TRP A O 1
ATOM 1630 N N . HIS A 1 207 ? 34.448 -6.715 -82.253 1.00 97.25 207 HIS A N 1
ATOM 1631 C CA . HIS A 1 207 ? 33.700 -6.547 -83.496 1.00 97.25 207 HIS A CA 1
ATOM 1632 C C . HIS A 1 207 ? 34.439 -5.659 -84.509 1.00 97.25 207 HIS A C 1
ATOM 1634 O O . HIS A 1 207 ? 34.512 -5.993 -85.690 1.00 97.25 207 HIS A O 1
ATOM 1640 N N . ASP A 1 208 ? 35.069 -4.573 -84.053 1.00 96.00 208 ASP A N 1
ATOM 1641 C CA . ASP A 1 208 ? 35.916 -3.723 -84.897 1.00 96.00 208 ASP A CA 1
ATOM 1642 C C . ASP A 1 208 ? 37.125 -4.482 -85.468 1.00 96.00 208 ASP A C 1
ATOM 1644 O O . ASP A 1 208 ? 37.501 -4.279 -86.627 1.00 96.00 208 ASP A O 1
ATOM 1648 N N . ILE A 1 209 ? 37.761 -5.344 -84.663 1.00 95.75 209 ILE A N 1
ATOM 1649 C CA . ILE A 1 209 ? 38.877 -6.193 -85.106 1.00 95.75 209 ILE A CA 1
ATOM 1650 C C . ILE A 1 209 ? 38.387 -7.215 -86.133 1.00 95.75 209 ILE A C 1
ATOM 1652 O O . ILE A 1 209 ? 39.021 -7.365 -87.175 1.00 95.75 209 ILE A O 1
ATOM 1656 N N . GLU A 1 210 ? 37.267 -7.886 -85.871 1.00 94.88 210 GLU A N 1
ATOM 1657 C CA . GLU A 1 210 ? 36.672 -8.880 -86.767 1.00 94.88 210 GLU A CA 1
ATOM 1658 C C . GLU A 1 210 ? 36.256 -8.257 -88.105 1.00 94.88 210 GLU A C 1
ATOM 1660 O O . GLU A 1 210 ? 36.575 -8.785 -89.171 1.00 94.88 210 GLU A O 1
ATOM 1665 N N . HIS A 1 211 ? 35.637 -7.076 -88.071 1.00 94.88 211 HIS A N 1
ATOM 1666 C CA . HIS A 1 211 ? 35.287 -6.322 -89.268 1.00 94.88 211 HIS A CA 1
ATOM 1667 C C . HIS A 1 211 ? 36.534 -5.931 -90.075 1.00 94.88 211 HIS A C 1
ATOM 1669 O O . HIS A 1 211 ? 36.577 -6.174 -91.281 1.00 94.88 211 HIS A O 1
ATOM 1675 N N . LYS A 1 212 ? 37.588 -5.407 -89.428 1.00 93.62 212 LYS A N 1
ATOM 1676 C CA . LYS A 1 212 ? 38.874 -5.119 -90.093 1.00 93.62 212 LYS A CA 1
ATOM 1677 C C . LYS A 1 212 ? 39.512 -6.382 -90.669 1.00 93.62 212 LYS A C 1
ATOM 1679 O O . LYS A 1 212 ? 39.995 -6.354 -91.796 1.00 93.62 212 LYS A O 1
ATOM 1684 N N . ALA A 1 213 ? 39.500 -7.492 -89.936 1.00 92.12 213 ALA A N 1
ATOM 1685 C CA . ALA A 1 213 ? 40.015 -8.768 -90.416 1.00 92.12 213 ALA A CA 1
ATOM 1686 C C . ALA A 1 213 ? 39.255 -9.231 -91.668 1.00 92.12 213 ALA A C 1
ATOM 1688 O O . ALA A 1 213 ? 39.891 -9.543 -92.673 1.00 92.12 213 ALA A O 1
ATOM 1689 N N . ASN A 1 214 ? 37.921 -9.202 -91.668 1.00 91.56 214 ASN A N 1
ATOM 1690 C CA . ASN A 1 214 ? 37.115 -9.545 -92.843 1.00 91.56 214 ASN A CA 1
ATOM 1691 C C . ASN A 1 214 ? 37.372 -8.606 -94.027 1.00 91.56 214 ASN A C 1
ATOM 1693 O O . ASN A 1 214 ? 37.436 -9.067 -95.166 1.00 91.56 214 ASN A O 1
ATOM 1697 N N . GLN A 1 215 ? 37.580 -7.310 -93.784 1.00 87.19 215 GLN A N 1
ATOM 1698 C CA . GLN A 1 215 ? 38.006 -6.372 -94.826 1.00 87.19 215 GLN A CA 1
ATOM 1699 C C . GLN A 1 215 ? 39.352 -6.771 -95.435 1.00 87.19 215 GLN A C 1
ATOM 1701 O O . GLN A 1 215 ? 39.479 -6.773 -96.656 1.00 87.19 215 GLN A O 1
ATOM 1706 N N . TYR A 1 216 ? 40.341 -7.169 -94.627 1.00 81.69 216 TYR A N 1
ATOM 1707 C CA . TYR A 1 216 ? 41.616 -7.675 -95.148 1.00 81.69 216 TYR A CA 1
ATOM 1708 C C . TYR A 1 216 ? 41.453 -8.967 -95.962 1.00 81.69 216 TYR A C 1
ATOM 1710 O O . TYR A 1 216 ? 42.102 -9.104 -96.991 1.00 81.69 216 TYR A O 1
ATOM 1718 N N . H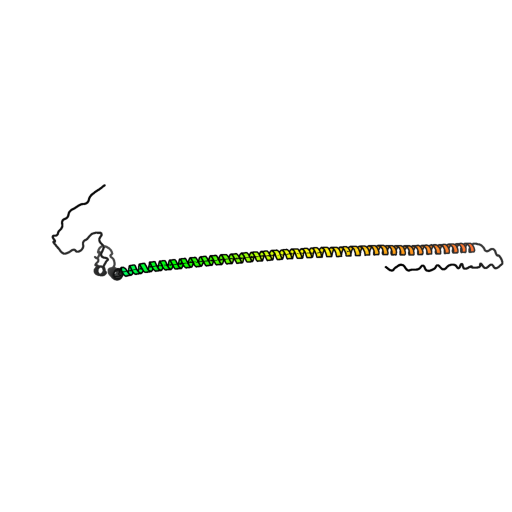IS A 1 217 ? 40.582 -9.894 -95.552 1.00 78.88 217 HIS A N 1
ATOM 1719 C CA . HIS A 1 217 ? 40.361 -11.155 -96.279 1.00 78.88 217 HIS A CA 1
ATOM 1720 C C . HIS A 1 217 ? 39.580 -10.971 -97.588 1.00 78.88 217 HIS A C 1
ATOM 1722 O O . HIS A 1 217 ? 39.794 -11.708 -98.547 1.00 78.88 217 HIS A O 1
ATOM 1728 N N . THR A 1 218 ? 38.663 -10.003 -97.630 1.00 76.44 218 THR A N 1
ATOM 1729 C CA . THR A 1 218 ? 37.878 -9.660 -98.829 1.00 76.44 218 THR A CA 1
ATOM 1730 C C . THR A 1 218 ? 38.625 -8.710 -99.767 1.00 76.44 218 THR A C 1
ATOM 1732 O O . THR A 1 218 ? 38.292 -8.625 -100.949 1.00 76.44 218 THR A O 1
ATOM 1735 N N . SER A 1 219 ? 39.675 -8.048 -99.274 1.00 68.38 219 SER A N 1
ATOM 1736 C CA . SER A 1 219 ? 40.653 -7.344 -100.098 1.00 68.38 219 SER A CA 1
ATOM 1737 C C . SER A 1 219 ? 41.554 -8.377 -100.781 1.00 68.38 219 SER A C 1
ATOM 1739 O O . SER A 1 219 ? 42.468 -8.923 -100.174 1.00 68.38 219 SER A O 1
ATOM 1741 N N . THR A 1 220 ? 41.299 -8.675 -102.055 1.00 47.91 220 THR A N 1
ATOM 1742 C CA . THR A 1 220 ? 42.191 -9.504 -102.883 1.00 47.91 220 THR A CA 1
ATOM 1743 C C . THR A 1 220 ? 43.638 -8.995 -102.798 1.00 47.91 220 THR A C 1
ATOM 1745 O O . THR A 1 220 ? 43.855 -7.804 -103.044 1.00 47.91 220 THR A O 1
ATOM 1748 N N . PRO A 1 221 ? 44.636 -9.845 -102.485 1.00 53.09 221 PRO A N 1
ATOM 1749 C CA . PRO A 1 221 ? 46.012 -9.394 -102.339 1.00 53.09 221 PRO A CA 1
ATOM 1750 C C . PRO A 1 221 ? 46.587 -9.017 -103.707 1.00 53.09 221 PRO A C 1
ATOM 1752 O O . PRO A 1 221 ? 46.759 -9.864 -104.582 1.00 53.09 221 PRO A O 1
ATOM 1755 N N . THR A 1 222 ? 46.925 -7.743 -103.892 1.00 52.47 222 THR A N 1
ATOM 1756 C CA . THR A 1 222 ? 47.912 -7.336 -104.900 1.00 52.47 222 THR A CA 1
ATOM 1757 C C . THR A 1 222 ? 49.285 -7.874 -104.485 1.00 52.47 222 THR A C 1
ATOM 1759 O O . THR A 1 222 ? 49.696 -7.625 -103.349 1.00 52.47 222 THR A O 1
ATOM 1762 N N . PRO A 1 223 ? 50.014 -8.595 -105.356 1.00 47.12 223 PRO A N 1
ATOM 1763 C CA . PRO A 1 223 ? 51.352 -9.071 -105.038 1.00 47.12 223 PRO A CA 1
ATOM 1764 C C . PRO A 1 223 ? 52.318 -7.884 -105.026 1.00 47.12 223 PRO A C 1
ATOM 1766 O O . PRO A 1 223 ? 52.433 -7.173 -106.024 1.00 47.12 223 PRO A O 1
ATOM 1769 N N . ILE A 1 224 ? 53.011 -7.668 -103.908 1.00 50.38 224 ILE A N 1
ATOM 1770 C CA . ILE A 1 224 ? 54.149 -6.748 -103.842 1.00 50.38 224 ILE A CA 1
ATOM 1771 C C . ILE A 1 224 ? 55.264 -7.425 -103.041 1.00 50.38 224 ILE A C 1
ATOM 1773 O O . ILE A 1 224 ? 55.071 -7.817 -101.891 1.00 50.38 224 ILE A O 1
ATOM 1777 N N . ASP A 1 225 ? 56.410 -7.579 -103.702 1.00 43.94 225 ASP A N 1
ATOM 1778 C CA . ASP A 1 225 ? 57.713 -7.917 -103.133 1.00 43.94 225 ASP A CA 1
ATOM 1779 C C . ASP A 1 225 ? 58.091 -6.986 -101.965 1.00 43.94 225 ASP A C 1
ATOM 1781 O O . ASP A 1 225 ? 57.941 -5.768 -102.060 1.00 43.94 225 ASP A O 1
ATOM 1785 N N . GLY A 1 226 ? 58.704 -7.547 -100.917 1.00 45.50 226 GLY A N 1
ATOM 1786 C CA . GLY A 1 226 ? 59.550 -6.797 -99.975 1.00 45.50 226 GLY A CA 1
ATOM 1787 C C . GLY A 1 226 ? 59.044 -6.723 -98.522 1.00 45.50 226 GLY A C 1
ATOM 1788 O O . GLY A 1 226 ? 57.863 -6.479 -98.283 1.00 45.50 226 GLY A O 1
ATOM 1789 N N . PRO A 1 227 ? 59.920 -6.928 -97.513 1.00 49.44 227 PRO A N 1
ATOM 1790 C CA . PRO A 1 227 ? 59.503 -7.138 -96.134 1.00 49.44 227 PRO A CA 1
ATOM 1791 C C . PRO A 1 227 ? 59.302 -5.807 -95.404 1.00 49.44 227 PRO A C 1
ATOM 1793 O O . PRO A 1 227 ? 60.251 -5.059 -95.182 1.00 49.44 227 PRO A O 1
ATOM 1796 N N . HIS A 1 228 ? 58.085 -5.551 -94.930 1.00 51.50 228 HIS A N 1
ATOM 1797 C CA . HIS A 1 228 ? 57.827 -4.489 -93.960 1.00 51.50 228 HIS A CA 1
ATOM 1798 C C . HIS A 1 228 ? 57.122 -5.071 -92.734 1.00 51.50 228 HIS A C 1
ATOM 1800 O O . HIS A 1 228 ? 55.932 -5.373 -92.749 1.00 51.50 228 HIS A O 1
ATOM 1806 N N . GLN A 1 229 ? 57.898 -5.256 -91.665 1.00 54.19 229 GLN A N 1
ATOM 1807 C CA . GLN A 1 229 ? 57.396 -5.549 -90.325 1.00 54.19 229 GLN A CA 1
ATOM 1808 C C . GLN A 1 229 ? 56.736 -4.284 -89.751 1.00 54.19 229 GLN A C 1
ATOM 1810 O O . GLN A 1 229 ? 57.405 -3.249 -89.677 1.00 54.19 229 GLN A O 1
ATOM 1815 N N . PRO A 1 230 ? 55.472 -4.321 -89.295 1.00 54.25 230 PRO A N 1
ATOM 1816 C CA . PRO A 1 230 ? 54.940 -3.237 -88.486 1.00 54.25 230 PRO A CA 1
ATOM 1817 C C . PRO A 1 230 ? 55.513 -3.340 -87.065 1.00 54.25 230 PRO A C 1
ATOM 1819 O O . PRO A 1 230 ? 55.259 -4.297 -86.333 1.00 54.25 230 PRO A O 1
ATOM 1822 N N . ALA A 1 231 ? 56.322 -2.347 -86.695 1.00 43.31 231 ALA A N 1
ATOM 1823 C CA . ALA A 1 231 ? 56.903 -2.203 -85.367 1.00 43.31 231 ALA A CA 1
ATOM 1824 C C . ALA A 1 231 ? 55.805 -1.944 -84.322 1.00 43.31 231 ALA A C 1
ATOM 1826 O O . ALA A 1 231 ? 55.170 -0.889 -84.317 1.00 43.31 231 ALA A O 1
ATOM 1827 N N . TRP A 1 232 ? 55.606 -2.898 -83.413 1.00 42.94 232 TRP A N 1
ATOM 1828 C CA . TRP A 1 232 ? 54.870 -2.667 -82.173 1.00 42.94 232 TRP A CA 1
ATOM 1829 C C . TRP A 1 232 ? 55.689 -1.740 -81.266 1.00 42.94 232 TRP A C 1
ATOM 1831 O O . TRP A 1 232 ? 56.810 -2.078 -80.890 1.00 42.94 232 TRP A O 1
ATOM 1841 N N . GLN A 1 233 ? 55.132 -0.583 -80.901 1.00 57.03 233 GLN A N 1
ATOM 1842 C CA . GLN A 1 233 ? 55.675 0.280 -79.848 1.00 57.03 233 GLN A CA 1
ATOM 1843 C C . GLN A 1 233 ? 54.815 0.134 -78.583 1.00 57.03 233 GLN A C 1
ATOM 1845 O O . GLN A 1 233 ? 53.617 0.416 -78.646 1.00 57.03 233 GLN A O 1
ATOM 1850 N N . PRO A 1 234 ? 55.382 -0.284 -77.438 1.00 45.91 234 PRO A N 1
ATOM 1851 C CA . PRO A 1 234 ? 54.672 -0.280 -76.170 1.00 45.91 234 PRO A CA 1
ATOM 1852 C C . PRO A 1 234 ? 54.628 1.151 -75.623 1.00 45.91 234 PRO A C 1
ATOM 1854 O O . PRO A 1 234 ? 55.651 1.777 -75.351 1.00 45.91 234 PRO A O 1
ATOM 1857 N N . ASN A 1 235 ? 53.426 1.684 -75.461 1.00 58.88 235 ASN A N 1
ATOM 1858 C CA . ASN A 1 235 ? 53.174 2.921 -74.740 1.00 58.88 235 ASN A CA 1
ATOM 1859 C C . ASN A 1 235 ? 53.195 2.648 -73.230 1.00 58.88 235 ASN A C 1
ATOM 1861 O O . ASN A 1 235 ? 52.173 2.394 -72.598 1.00 58.88 235 ASN A O 1
ATOM 1865 N N . GLU A 1 236 ? 54.392 2.724 -72.652 1.00 53.06 236 GLU A N 1
ATOM 1866 C CA . GLU A 1 236 ? 54.576 2.915 -71.217 1.00 53.06 236 GLU A CA 1
ATOM 1867 C C . GLU A 1 236 ? 54.306 4.377 -70.843 1.00 53.06 236 GLU A C 1
ATOM 1869 O O . GLU A 1 236 ? 54.861 5.272 -71.487 1.00 53.06 236 GLU A O 1
ATOM 1874 N N . ARG A 1 237 ? 53.480 4.591 -69.801 1.00 50.84 237 ARG A N 1
ATOM 1875 C CA . ARG A 1 237 ? 53.378 5.747 -68.867 1.00 50.84 237 ARG A CA 1
ATOM 1876 C C . ARG A 1 237 ? 51.914 5.874 -68.412 1.00 50.84 237 ARG A C 1
ATOM 1878 O O . ARG A 1 237 ? 51.026 5.929 -69.247 1.00 50.84 237 ARG A O 1
ATOM 1885 N N . THR A 1 238 ? 51.553 5.907 -67.134 1.00 49.53 238 THR A N 1
ATOM 1886 C CA . THR A 1 238 ? 52.294 6.204 -65.900 1.00 49.53 238 THR A CA 1
ATOM 1887 C C . THR A 1 238 ? 51.551 5.577 -64.723 1.00 49.53 238 THR A C 1
ATOM 1889 O O . THR A 1 238 ? 50.323 5.598 -64.675 1.00 49.53 238 THR A O 1
ATOM 1892 N N . ALA A 1 239 ? 52.319 5.058 -63.767 1.00 52.16 239 ALA A N 1
ATOM 1893 C CA . ALA A 1 239 ? 51.861 4.633 -62.454 1.00 52.16 239 ALA A CA 1
ATOM 1894 C C . ALA A 1 239 ? 51.047 5.739 -61.761 1.00 52.16 239 ALA A C 1
ATOM 1896 O O . ALA A 1 239 ? 51.568 6.827 -61.514 1.00 52.16 239 ALA A O 1
ATOM 1897 N N . ASN A 1 240 ? 49.788 5.450 -61.427 1.00 50.78 240 ASN A N 1
ATOM 1898 C CA . ASN A 1 240 ? 49.033 6.264 -60.484 1.00 50.78 240 ASN A CA 1
ATOM 1899 C C . ASN A 1 240 ? 49.408 5.838 -59.062 1.00 50.78 240 ASN A C 1
ATOM 1901 O O . ASN A 1 240 ? 49.348 4.661 -58.708 1.00 50.78 240 ASN A O 1
ATOM 1905 N N . GLN A 1 241 ? 49.841 6.830 -58.288 1.00 57.72 241 GLN A N 1
ATOM 1906 C CA . GLN A 1 241 ? 50.205 6.743 -56.880 1.00 57.72 241 GLN A CA 1
ATOM 1907 C C . GLN A 1 241 ? 49.027 6.252 -56.018 1.00 57.72 241 GLN A C 1
ATOM 1909 O O . GLN A 1 241 ? 47.870 6.517 -56.356 1.00 57.72 241 GLN A O 1
ATOM 1914 N N . PRO A 1 242 ? 49.295 5.583 -54.884 1.00 49.12 242 PRO A N 1
ATOM 1915 C CA . PRO A 1 242 ? 48.254 5.202 -53.945 1.00 49.12 242 PRO A CA 1
ATOM 1916 C C . PRO A 1 242 ? 47.787 6.452 -53.191 1.00 49.12 242 PRO A C 1
ATOM 1918 O O . PRO A 1 242 ? 48.576 7.101 -52.505 1.00 49.12 242 PRO A O 1
ATOM 1921 N N . THR A 1 243 ? 46.509 6.808 -53.315 1.00 58.00 243 THR A N 1
ATOM 1922 C CA . THR A 1 243 ? 45.906 7.821 -52.447 1.00 58.00 243 THR A CA 1
ATOM 1923 C C . THR A 1 243 ? 45.794 7.266 -51.035 1.00 58.00 243 THR A C 1
ATOM 1925 O O . THR A 1 243 ? 45.030 6.339 -50.766 1.00 58.00 243 THR A O 1
ATOM 1928 N N . ASP A 1 244 ? 46.625 7.863 -50.191 1.00 44.78 244 ASP A N 1
ATOM 1929 C CA . ASP A 1 244 ? 46.613 7.932 -48.738 1.00 44.78 244 ASP A CA 1
ATOM 1930 C C . ASP A 1 244 ? 45.227 7.690 -48.115 1.00 44.78 244 ASP A C 1
ATOM 1932 O O . ASP A 1 244 ? 44.270 8.437 -48.328 1.00 44.78 244 ASP A O 1
ATOM 1936 N N . ASN A 1 245 ? 45.133 6.602 -47.353 1.00 56.53 245 ASN A N 1
ATOM 1937 C CA . ASN A 1 245 ? 43.941 6.178 -46.639 1.00 56.53 245 ASN A CA 1
ATOM 1938 C C . ASN A 1 245 ? 44.186 6.377 -45.139 1.00 56.53 245 ASN A C 1
ATOM 1940 O O . ASN A 1 245 ? 44.504 5.427 -44.427 1.00 56.53 245 ASN A O 1
ATOM 1944 N N . GLN A 1 246 ? 44.052 7.612 -44.657 1.00 56.47 246 GLN A N 1
ATOM 1945 C CA . GLN A 1 246 ? 43.938 7.905 -43.228 1.00 56.47 246 GLN A CA 1
ATOM 1946 C C . GLN A 1 246 ? 42.954 9.046 -42.982 1.00 56.47 246 GLN A C 1
ATOM 1948 O O . GLN A 1 246 ? 43.321 10.219 -42.950 1.00 56.47 246 GLN A O 1
ATOM 1953 N N . ARG A 1 247 ? 41.682 8.698 -42.753 1.00 51.22 247 ARG A N 1
ATOM 1954 C CA . ARG A 1 247 ? 40.757 9.595 -42.047 1.00 51.22 247 ARG A CA 1
ATOM 1955 C C . ARG A 1 247 ? 39.577 8.867 -41.404 1.00 51.22 247 ARG A C 1
ATOM 1957 O O . ARG A 1 247 ? 38.432 9.178 -41.697 1.00 51.22 247 ARG A O 1
ATOM 1964 N N . TRP A 1 248 ? 39.860 7.921 -40.510 1.00 42.66 248 TRP A N 1
ATOM 1965 C CA . TRP A 1 248 ? 38.871 7.403 -39.558 1.00 42.66 248 TRP A CA 1
ATOM 1966 C C . TRP A 1 248 ? 39.556 7.083 -38.229 1.00 42.66 248 TRP A C 1
ATOM 1968 O O . TRP A 1 248 ? 40.006 5.963 -38.027 1.00 42.66 248 TRP A O 1
ATOM 1978 N N . SER A 1 249 ? 39.620 8.080 -37.345 1.00 47.84 249 SER A N 1
ATOM 1979 C CA . SER A 1 249 ? 39.720 7.873 -35.897 1.00 47.84 249 SER A CA 1
ATOM 1980 C C . SER A 1 249 ? 38.955 9.008 -35.218 1.00 47.84 249 SER A C 1
ATOM 1982 O O . SER A 1 249 ? 39.469 10.119 -35.085 1.00 47.84 249 SER A O 1
ATOM 1984 N N . ALA A 1 250 ? 37.698 8.720 -34.889 1.00 44.28 250 ALA A N 1
ATOM 1985 C CA . ALA A 1 250 ? 36.948 9.354 -33.813 1.00 44.28 250 ALA A CA 1
ATOM 1986 C C . ALA A 1 250 ? 36.939 8.370 -32.639 1.00 44.28 250 ALA A C 1
ATOM 1988 O O . ALA A 1 250 ? 36.915 7.149 -32.929 1.00 44.28 250 ALA A O 1
#